Protein AF-A0A919BB07-F1 (afdb_monomer_lite)

Radius of gyration: 25.22 Å; chains: 1; bounding box: 50×34×73 Å

Foldseek 3Di:
DKDKPDPPDDDDPSVVQVVVVVVVVVVDDFPFKWFAADPVRHTQWMWGWDWDQRPPPGAIKIWIWTGHNVDIIIIIDNDPVVNVVVSLVVQVVVLVVFAAPPLRFTDAICDHDHPPRHYDQADADQDDPVQLLVQLLDDDWKFWFWDADPVRDIDIDIDHPVVDDPLGTLGINVRSCVLVVHDPVPNDPPVVVCVVCVVVCVVSRVVSRVSSVVSRSSSSVVVVD

pLDDT: mean 82.86, std 15.07, range [30.92, 98.25]

Structure (mmCIF, N/CA/C/O backbone):
data_AF-A0A919BB07-F1
#
_entry.id   AF-A0A919BB07-F1
#
loop_
_atom_site.group_PDB
_atom_site.id
_atom_site.type_symbol
_atom_site.label_atom_id
_atom_site.label_alt_id
_atom_site.label_comp_id
_atom_site.label_asym_id
_atom_site.label_entity_id
_atom_site.label_seq_id
_atom_site.pdbx_PDB_ins_code
_atom_site.Cartn_x
_atom_site.Cartn_y
_atom_site.Cartn_z
_atom_site.occupancy
_atom_site.B_iso_or_equiv
_atom_site.auth_seq_id
_atom_site.auth_comp_id
_atom_site.auth_asym_id
_atom_site.auth_atom_id
_atom_site.pdbx_PDB_model_num
ATOM 1 N N . MET A 1 1 ? -10.946 3.387 34.940 1.00 30.92 1 MET A N 1
ATOM 2 C CA . MET A 1 1 ? -10.783 1.918 35.010 1.00 30.92 1 MET A CA 1
ATOM 3 C C . MET A 1 1 ? -10.612 1.455 33.580 1.00 30.92 1 MET A C 1
ATOM 5 O O . MET A 1 1 ? -11.356 1.943 32.745 1.00 30.92 1 MET A O 1
ATOM 9 N N . ARG A 1 2 ? -9.596 0.637 33.304 1.00 35.50 2 ARG A N 1
ATOM 10 C CA . ARG A 1 2 ? -9.225 0.166 31.965 1.00 35.50 2 ARG A CA 1
ATOM 11 C C . ARG A 1 2 ? -9.663 -1.299 31.899 1.00 35.50 2 ARG A C 1
ATOM 13 O O . ARG A 1 2 ? -9.149 -2.086 32.691 1.00 35.50 2 ARG A O 1
ATOM 20 N N . ASN A 1 3 ? -10.657 -1.629 31.079 1.00 42.03 3 ASN A N 1
ATOM 21 C CA . ASN A 1 3 ? -11.086 -3.014 30.884 1.00 42.03 3 ASN A CA 1
ATOM 22 C C . ASN A 1 3 ? -10.356 -3.541 29.652 1.00 42.03 3 ASN A C 1
ATOM 24 O O . ASN A 1 3 ? -10.639 -3.117 28.539 1.00 42.03 3 ASN A O 1
ATOM 28 N N . VAL A 1 4 ? -9.377 -4.410 29.884 1.00 45.84 4 VAL A N 1
ATOM 29 C CA . VAL A 1 4 ? -8.714 -5.176 28.828 1.00 45.84 4 VAL A CA 1
ATOM 30 C C . VAL A 1 4 ? -9.446 -6.506 28.761 1.00 45.84 4 VAL A C 1
ATOM 32 O O . VAL A 1 4 ? -9.431 -7.258 29.740 1.00 45.84 4 VAL A O 1
ATOM 35 N N . ILE A 1 5 ? -10.125 -6.780 27.650 1.00 53.34 5 ILE A N 1
ATOM 36 C CA . ILE A 1 5 ? -10.695 -8.105 27.400 1.00 53.34 5 ILE A CA 1
ATOM 37 C C . ILE A 1 5 ? -9.567 -8.952 26.810 1.00 53.34 5 ILE A C 1
ATOM 39 O O . ILE A 1 5 ? -9.348 -8.956 25.605 1.00 53.34 5 ILE A O 1
ATOM 43 N N . SER A 1 6 ? -8.808 -9.620 27.680 1.00 43.84 6 SER A N 1
ATOM 44 C CA . SER A 1 6 ? -7.844 -10.652 27.295 1.00 43.84 6 SER A CA 1
ATOM 45 C C . SER A 1 6 ? -8.484 -12.032 27.450 1.00 43.84 6 SER A C 1
ATOM 47 O O . SER A 1 6 ? -9.161 -12.320 28.439 1.00 43.84 6 SER A O 1
ATOM 49 N N . THR A 1 7 ? -8.293 -12.898 26.459 1.00 47.66 7 THR A N 1
ATOM 50 C CA . THR A 1 7 ? -8.975 -14.193 26.266 1.00 47.66 7 THR A CA 1
ATOM 51 C C . THR A 1 7 ? -8.553 -15.300 27.252 1.00 47.66 7 THR A C 1
ATOM 53 O O . THR A 1 7 ? -8.502 -16.477 26.901 1.00 47.66 7 THR A O 1
ATOM 56 N N . ILE A 1 8 ? -8.259 -14.964 28.515 1.00 39.12 8 ILE A N 1
ATOM 57 C CA . ILE A 1 8 ? -7.977 -15.928 29.592 1.00 39.12 8 ILE A CA 1
ATOM 58 C C . ILE A 1 8 ? -8.856 -15.572 30.805 1.00 39.12 8 ILE A C 1
ATOM 60 O O . ILE A 1 8 ? -8.586 -14.632 31.550 1.00 39.12 8 ILE A O 1
ATOM 64 N N . SER A 1 9 ? -9.955 -16.315 30.949 1.00 48.16 9 SER A N 1
ATOM 65 C CA . SER A 1 9 ? -11.210 -15.909 31.593 1.00 48.16 9 SER A CA 1
ATOM 66 C C . SER A 1 9 ? -11.450 -16.382 33.041 1.00 48.16 9 SER A C 1
ATOM 68 O O . SER A 1 9 ? -10.878 -17.358 33.525 1.00 48.16 9 SER A O 1
ATOM 70 N N . SER A 1 10 ? -12.395 -15.687 33.701 1.00 38.94 10 SER A N 1
ATOM 71 C CA . SER A 1 10 ? -13.442 -16.246 34.586 1.00 38.94 10 SER A CA 1
ATOM 72 C C . SER A 1 10 ? -14.645 -15.270 34.648 1.00 38.94 10 SER A C 1
ATOM 74 O O . SER A 1 10 ? -14.396 -14.065 34.665 1.00 38.94 10 SER A O 1
ATOM 76 N N . THR A 1 11 ? -15.931 -15.632 34.812 1.00 50.31 11 THR A N 1
ATOM 77 C CA . THR A 1 11 ? -16.825 -16.535 34.032 1.00 50.31 11 THR A CA 1
ATOM 78 C C . THR A 1 11 ? -18.267 -15.976 34.194 1.00 50.31 11 THR A C 1
ATOM 80 O O . THR A 1 11 ? -18.600 -15.501 35.282 1.00 50.31 11 THR A O 1
ATOM 83 N N . ASP A 1 12 ? -19.094 -16.011 33.146 1.00 54.06 12 ASP A N 1
ATOM 84 C CA . ASP A 1 12 ? -20.521 -15.613 33.014 1.00 54.06 12 ASP A CA 1
ATOM 85 C C . ASP A 1 12 ? -20.862 -14.176 32.551 1.00 54.06 12 ASP A C 1
ATOM 87 O O . ASP A 1 12 ? -21.330 -14.009 31.427 1.00 54.06 12 ASP A O 1
ATOM 91 N N . VAL A 1 13 ? -20.702 -13.117 33.358 1.00 56.75 13 VAL A N 1
ATOM 92 C CA . VAL A 1 13 ? -21.196 -11.770 32.948 1.00 56.75 13 VAL A CA 1
ATOM 93 C C . VAL A 1 13 ? -20.254 -11.077 31.957 1.00 56.75 13 VAL A C 1
ATOM 95 O O . VAL A 1 13 ? -20.713 -10.397 31.041 1.00 56.75 13 VAL A O 1
ATOM 98 N N . SER A 1 14 ? -18.942 -11.261 32.123 1.00 65.81 14 SER A N 1
ATOM 99 C CA . SER A 1 14 ? -17.924 -10.702 31.227 1.00 65.81 14 SER A CA 1
ATOM 100 C C . SER A 1 14 ? -17.926 -11.376 29.855 1.00 65.81 14 SER A C 1
ATOM 102 O O . SER A 1 14 ? -17.799 -10.678 28.857 1.00 65.81 14 SER A O 1
ATOM 104 N N . GLU A 1 15 ? -18.140 -12.693 29.791 1.00 75.31 15 GLU A N 1
ATOM 105 C CA . GLU A 1 15 ? -18.287 -13.426 28.524 1.00 75.31 15 GLU A CA 1
ATOM 106 C C . GLU A 1 15 ? -19.562 -13.015 27.786 1.00 75.31 15 GLU A C 1
ATOM 108 O O . GLU A 1 15 ? -19.495 -12.656 26.617 1.00 75.31 15 GLU A O 1
ATOM 113 N N . ALA A 1 16 ? -20.709 -12.950 28.471 1.00 78.31 16 ALA A N 1
ATOM 114 C CA . ALA A 1 16 ? -21.955 -12.521 27.837 1.00 78.31 16 ALA A CA 1
ATOM 115 C C . ALA A 1 16 ? -21.897 -11.069 27.331 1.00 78.31 16 ALA A C 1
ATOM 117 O O . ALA A 1 16 ? -22.548 -10.736 26.340 1.00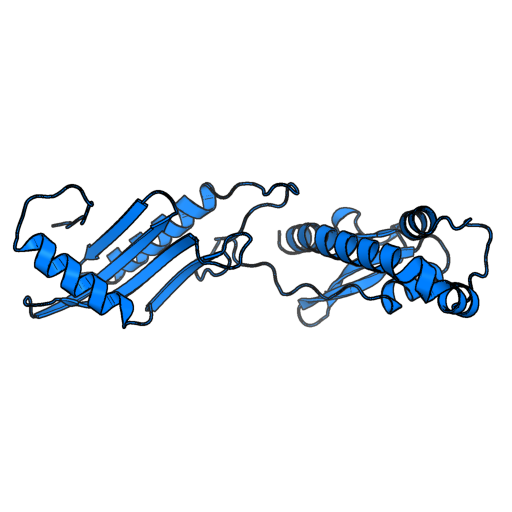 78.31 16 ALA A O 1
ATOM 118 N N . TYR A 1 17 ? -21.155 -10.191 28.016 1.00 83.12 17 TYR A N 1
ATOM 119 C CA . TYR A 1 17 ? -20.894 -8.832 27.540 1.00 83.12 17 TYR A CA 1
ATOM 120 C C . TYR A 1 17 ? -19.955 -8.838 26.329 1.00 83.12 17 TYR A C 1
ATOM 122 O O . TYR A 1 17 ? -20.285 -8.228 25.315 1.00 83.12 17 TYR A O 1
ATOM 130 N N . ALA A 1 18 ? -18.838 -9.568 26.399 1.00 82.69 18 ALA A N 1
ATOM 131 C CA . ALA A 1 18 ? -17.883 -9.683 25.300 1.00 82.69 18 ALA A CA 1
ATOM 132 C C . ALA A 1 18 ? -18.546 -10.226 24.025 1.00 82.69 18 ALA A C 1
ATOM 134 O O . ALA A 1 18 ? -18.425 -9.604 22.978 1.00 82.69 18 ALA A O 1
ATOM 135 N N . GLU A 1 19 ? -19.347 -11.292 24.114 1.00 86.56 19 GLU A N 1
ATOM 136 C CA . GLU A 1 19 ? -20.100 -11.839 22.974 1.00 86.56 19 GLU A CA 1
ATOM 137 C C . GLU A 1 19 ? -21.078 -10.818 22.364 1.00 86.56 19 GLU A C 1
ATOM 139 O O . GLU A 1 19 ? -21.250 -10.748 21.144 1.00 86.56 19 GLU A O 1
ATOM 144 N N . GLN A 1 20 ? -21.740 -10.009 23.201 1.00 88.44 20 GLN A N 1
ATOM 145 C CA . GLN A 1 20 ? -22.635 -8.949 22.727 1.00 88.44 20 GLN A CA 1
ATOM 146 C C . GLN A 1 20 ? -21.869 -7.850 21.998 1.00 88.44 20 GLN A C 1
ATOM 148 O O . GLN A 1 20 ? -22.325 -7.394 20.949 1.00 88.44 20 GLN A O 1
ATOM 153 N N . VAL A 1 21 ? -20.720 -7.445 22.539 1.00 89.50 21 VAL A N 1
ATOM 154 C CA . VAL A 1 21 ? -19.849 -6.445 21.922 1.00 89.50 21 VAL A CA 1
ATOM 155 C C . VAL A 1 21 ? -19.266 -6.973 20.616 1.00 89.50 21 VAL A C 1
ATOM 157 O O . VAL A 1 21 ? -19.362 -6.287 19.607 1.00 89.50 21 VAL A O 1
ATOM 160 N N . GLU A 1 22 ? -18.759 -8.203 20.567 1.00 88.38 22 GLU A N 1
ATOM 161 C CA . GLU A 1 22 ? -18.244 -8.806 19.331 1.00 88.38 22 GLU A CA 1
ATOM 162 C C . GLU A 1 22 ? -19.302 -8.850 18.230 1.00 88.38 22 GLU A C 1
ATOM 164 O O . GLU A 1 22 ? -19.053 -8.448 17.091 1.00 88.38 22 GLU A O 1
ATOM 169 N N . LYS A 1 23 ? -20.517 -9.285 18.576 1.00 90.25 23 LYS A N 1
ATOM 170 C CA . LYS A 1 23 ? -21.639 -9.302 17.637 1.00 90.25 23 LYS A CA 1
ATOM 171 C C . LYS A 1 23 ? -22.019 -7.897 17.170 1.00 90.25 23 LYS A C 1
ATOM 173 O O . LYS A 1 23 ? -22.391 -7.725 16.010 1.00 90.25 23 LYS A O 1
ATOM 178 N N . LEU A 1 24 ? -21.962 -6.915 18.067 1.00 92.31 24 LEU A N 1
ATOM 179 C CA . LEU A 1 24 ? -22.239 -5.519 17.752 1.00 92.31 24 LEU A CA 1
ATOM 180 C C . LEU A 1 24 ? -21.186 -4.965 16.790 1.00 92.31 24 LEU A C 1
ATOM 182 O O . LEU A 1 24 ? -21.556 -4.472 15.726 1.00 92.31 24 LEU A O 1
ATOM 186 N N . LEU A 1 25 ? -19.901 -5.117 17.112 1.00 91.94 25 LEU A N 1
ATOM 187 C CA . LEU A 1 25 ? -18.783 -4.679 16.277 1.00 91.94 25 LEU A CA 1
ATOM 188 C C . LEU A 1 25 ? -18.842 -5.291 14.875 1.00 91.94 25 LEU A C 1
ATOM 190 O O . LEU A 1 25 ? -18.666 -4.574 13.896 1.00 91.94 25 LEU A O 1
ATOM 194 N N . GLY A 1 26 ? -19.213 -6.571 14.755 1.00 89.94 26 GLY A N 1
ATOM 195 C CA . GLY A 1 26 ? -19.409 -7.231 13.457 1.00 89.94 26 GLY A CA 1
ATOM 196 C C . GLY A 1 26 ? -20.530 -6.642 12.585 1.00 89.94 26 GLY A C 1
ATOM 197 O O . GLY A 1 26 ? -20.643 -6.998 11.415 1.00 89.94 26 GLY A O 1
ATOM 198 N N . SER A 1 27 ? -21.368 -5.756 13.132 1.00 91.44 27 SER A N 1
ATOM 199 C CA . SER A 1 27 ? -22.420 -5.038 12.398 1.00 91.44 27 SER A CA 1
ATOM 200 C C . SER A 1 27 ? -22.125 -3.552 12.174 1.00 91.44 27 SER A C 1
ATOM 202 O O . SER A 1 27 ? -22.876 -2.889 11.455 1.00 91.44 27 SER A O 1
ATOM 204 N N . LEU A 1 28 ? -21.062 -3.027 12.786 1.00 94.31 28 LEU A N 1
ATOM 205 C CA . LEU A 1 28 ? -20.684 -1.622 12.709 1.00 94.31 28 LEU A CA 1
ATOM 206 C C . LEU A 1 28 ? -19.612 -1.400 11.644 1.00 94.31 28 LEU A C 1
ATOM 208 O O . LEU A 1 28 ? -18.758 -2.250 11.401 1.00 94.31 28 LEU A O 1
ATOM 212 N N . LEU A 1 29 ? -19.641 -0.213 11.043 1.00 95.44 29 LEU A N 1
ATOM 213 C CA . LEU A 1 29 ? -18.502 0.300 10.295 1.00 95.44 29 LEU A CA 1
ATOM 214 C C . LEU A 1 29 ? -17.569 1.023 11.274 1.00 95.44 29 LEU A C 1
ATOM 216 O O . LEU A 1 29 ? -18.068 1.758 12.130 1.00 95.44 29 LEU A O 1
ATOM 220 N N . PRO A 1 30 ? -16.248 0.812 11.182 1.00 96.88 30 PRO A N 1
ATOM 221 C CA . PRO A 1 30 ? -15.300 1.543 12.004 1.00 96.88 30 PRO A CA 1
ATOM 222 C C . PRO A 1 30 ? -15.289 3.030 11.632 1.00 96.88 30 PRO A C 1
ATOM 224 O O . PRO A 1 30 ? -15.453 3.401 10.471 1.00 96.88 30 PRO A O 1
ATOM 227 N N . GLU A 1 31 ? -15.066 3.880 12.631 1.00 96.81 31 GLU A N 1
ATOM 228 C CA . GLU A 1 31 ? -14.860 5.324 12.462 1.00 96.81 31 GLU A CA 1
ATOM 229 C C . GLU A 1 31 ? -13.492 5.608 11.830 1.00 96.81 31 GLU A C 1
ATOM 231 O O . GLU A 1 31 ? -13.333 6.533 11.035 1.00 96.81 31 GLU A O 1
ATOM 236 N N . ARG A 1 32 ? -12.493 4.800 12.203 1.00 97.81 32 ARG A N 1
ATOM 237 C CA . ARG A 1 32 ? -11.132 4.812 11.657 1.00 97.81 32 ARG A CA 1
ATOM 238 C C . ARG A 1 32 ? -10.626 3.388 11.532 1.00 97.81 32 ARG A C 1
ATOM 240 O O . ARG A 1 32 ? -10.931 2.545 12.377 1.00 97.81 32 ARG A O 1
ATOM 247 N N . GLU A 1 33 ? -9.832 3.137 10.506 1.00 97.06 33 GLU A N 1
ATOM 248 C CA . GLU A 1 33 ? -9.330 1.806 10.203 1.00 97.06 33 GLU A CA 1
ATOM 249 C C . GLU A 1 33 ? -7.929 1.880 9.592 1.00 97.06 33 GLU A C 1
ATOM 251 O O . GLU A 1 33 ? -7.644 2.699 8.715 1.00 97.06 33 GLU A O 1
ATOM 256 N N . THR A 1 34 ? -7.063 0.996 10.077 1.00 97.25 34 THR A N 1
ATOM 257 C CA . THR A 1 34 ? -5.792 0.637 9.457 1.00 97.25 34 THR A CA 1
ATOM 258 C C . THR A 1 34 ? -5.792 -0.873 9.273 1.00 97.25 34 THR A C 1
ATOM 260 O O . THR A 1 34 ? -6.057 -1.597 10.233 1.00 97.25 34 THR A O 1
ATOM 263 N N . THR A 1 35 ? -5.502 -1.348 8.064 1.00 95.88 35 THR A N 1
ATOM 264 C CA . THR A 1 35 ? -5.464 -2.780 7.731 1.00 95.88 35 THR A CA 1
ATOM 265 C C . THR A 1 35 ? -4.179 -3.162 7.022 1.00 95.88 35 THR A C 1
ATOM 267 O O . THR A 1 35 ? -3.574 -2.351 6.316 1.00 95.88 35 THR A O 1
ATOM 270 N N . GLN A 1 36 ? -3.808 -4.428 7.156 1.00 92.56 36 GLN A N 1
ATOM 271 C CA . GLN A 1 36 ? -2.868 -5.113 6.281 1.00 92.56 36 GLN A CA 1
ATOM 272 C C . GLN A 1 36 ? -3.562 -6.362 5.743 1.00 92.56 36 GLN A C 1
ATOM 274 O O . GLN A 1 36 ? -4.285 -7.034 6.480 1.00 92.56 36 GLN A O 1
ATOM 279 N N . ASP A 1 37 ? -3.375 -6.624 4.454 1.00 90.88 37 ASP A N 1
ATOM 280 C CA . ASP A 1 37 ? -3.834 -7.854 3.824 1.00 90.88 37 ASP A CA 1
ATOM 281 C C . ASP A 1 37 ? -2.627 -8.751 3.551 1.00 90.88 37 ASP A C 1
ATOM 283 O O . ASP A 1 37 ? -1.566 -8.276 3.135 1.00 90.88 37 ASP A O 1
ATOM 287 N N . ASN A 1 38 ? -2.814 -10.053 3.732 1.00 86.94 38 ASN A N 1
ATOM 288 C CA . ASN A 1 38 ? -1.817 -11.061 3.401 1.00 86.94 38 ASN A CA 1
ATOM 289 C C . ASN A 1 38 ? -1.717 -11.320 1.887 1.00 86.94 38 ASN A C 1
ATOM 291 O O . ASN A 1 38 ? -2.458 -10.766 1.071 1.00 86.94 38 ASN A O 1
ATOM 295 N N . GLU A 1 39 ? -0.832 -12.243 1.502 1.00 81.06 39 GLU A N 1
ATOM 296 C CA . GLU A 1 39 ? -0.610 -12.644 0.105 1.00 81.06 39 GLU A CA 1
ATOM 297 C C . GLU A 1 39 ? -1.861 -13.185 -0.617 1.00 81.06 39 GLU A C 1
ATOM 299 O O . GLU A 1 39 ? -1.925 -13.173 -1.848 1.00 81.06 39 GLU A O 1
ATOM 304 N N . TRP A 1 40 ? -2.882 -13.628 0.125 1.00 86.12 40 TRP A N 1
ATOM 305 C CA . TRP A 1 40 ? -4.157 -14.099 -0.425 1.00 86.12 40 TRP A CA 1
ATOM 306 C C . TRP A 1 40 ? -5.229 -13.004 -0.495 1.00 86.12 40 TRP A C 1
ATOM 308 O O . TRP A 1 40 ? -6.371 -13.296 -0.864 1.00 86.12 40 TRP A O 1
ATOM 318 N N . GLY A 1 41 ? -4.889 -11.760 -0.148 1.00 84.81 41 GLY A N 1
ATOM 319 C CA . GLY A 1 41 ? -5.818 -10.630 -0.119 1.00 84.81 41 GLY A CA 1
ATOM 320 C C . GLY A 1 41 ? -6.827 -10.704 1.027 1.00 84.81 41 GLY A C 1
ATOM 321 O O . GLY A 1 41 ? -7.934 -10.182 0.901 1.00 84.81 41 GLY A O 1
ATOM 322 N N . GLN A 1 42 ? -6.495 -11.408 2.112 1.00 90.38 42 GLN A N 1
ATOM 323 C CA . GLN A 1 42 ? -7.306 -11.442 3.327 1.00 90.38 42 GLN A CA 1
ATOM 324 C C . GLN A 1 42 ? -6.686 -10.535 4.380 1.00 90.38 42 GLN A C 1
ATOM 326 O O . GLN A 1 42 ? -5.484 -10.616 4.616 1.00 90.38 42 GLN A O 1
ATOM 331 N N . THR A 1 43 ? -7.515 -9.740 5.052 1.00 91.50 43 THR A N 1
ATOM 332 C CA . THR A 1 43 ? -7.070 -8.916 6.177 1.00 91.50 43 THR A CA 1
ATOM 333 C C . THR A 1 43 ? -6.632 -9.806 7.335 1.00 91.50 43 THR A C 1
ATOM 335 O O . THR A 1 43 ? -7.462 -10.485 7.945 1.00 91.50 43 THR A O 1
ATOM 338 N N . ASP A 1 44 ? -5.333 -9.818 7.612 1.00 91.75 44 ASP A N 1
ATOM 339 C CA . ASP A 1 44 ? -4.692 -10.593 8.680 1.00 91.75 44 ASP A CA 1
ATOM 340 C C . ASP A 1 44 ? -4.266 -9.718 9.864 1.00 91.75 44 ASP A C 1
ATOM 342 O O . ASP A 1 44 ? -4.117 -10.221 10.978 1.00 91.75 44 ASP A O 1
ATOM 346 N N . PHE A 1 45 ? -4.162 -8.409 9.638 1.00 94.12 45 PHE A N 1
ATOM 347 C CA . PHE A 1 45 ? -3.945 -7.401 10.662 1.00 94.12 45 PHE A CA 1
ATOM 348 C C . PHE A 1 45 ? -4.933 -6.242 10.516 1.00 94.12 45 PHE A C 1
ATOM 350 O O . PHE A 1 45 ? -5.167 -5.727 9.416 1.00 94.12 45 PHE A O 1
ATOM 357 N N . TYR A 1 46 ? -5.473 -5.772 11.640 1.00 96.62 46 TYR A N 1
ATOM 358 C CA . TYR A 1 46 ? -6.202 -4.513 11.683 1.00 96.62 46 TYR A CA 1
ATOM 359 C C . TYR A 1 46 ? -6.098 -3.805 13.034 1.00 96.62 46 TYR A C 1
ATOM 361 O O . TYR A 1 46 ? -6.042 -4.420 14.097 1.00 96.62 46 TYR A O 1
ATOM 369 N N . VAL A 1 47 ? -6.193 -2.478 12.980 1.00 97.81 47 VAL A N 1
ATOM 370 C CA . VAL A 1 47 ? -6.554 -1.634 14.121 1.00 97.81 47 VAL A CA 1
ATOM 371 C C . VAL A 1 47 ? -7.784 -0.843 13.712 1.00 97.81 47 VAL A C 1
ATOM 373 O O . VAL A 1 47 ? -7.780 -0.166 12.681 1.00 97.81 47 VAL A O 1
ATOM 376 N N . ARG A 1 48 ? -8.858 -0.936 14.491 1.00 98.19 48 ARG A N 1
ATOM 377 C CA . ARG A 1 48 ? -10.135 -0.282 14.196 1.00 98.19 48 ARG A CA 1
ATOM 378 C C . ARG A 1 48 ? -10.632 0.498 15.393 1.00 98.19 48 ARG A C 1
ATOM 380 O O . ARG A 1 48 ? -10.597 0.011 16.518 1.00 98.19 48 ARG A O 1
ATOM 387 N N . LEU A 1 49 ? -11.126 1.700 15.137 1.00 98.25 49 LEU A N 1
ATOM 388 C CA . LEU A 1 49 ? -11.774 2.537 16.136 1.00 98.25 49 LEU A CA 1
ATOM 389 C C . LEU A 1 49 ? -13.285 2.496 15.928 1.00 98.25 49 LEU A C 1
ATOM 391 O O . LEU A 1 49 ? -13.773 2.775 14.835 1.00 98.25 49 LEU A O 1
ATOM 395 N N . TYR A 1 50 ? -14.023 2.212 16.991 1.00 97.62 50 TYR A N 1
ATOM 396 C CA . TYR A 1 50 ? -15.480 2.199 17.000 1.00 97.62 50 TYR A CA 1
ATOM 397 C C . TYR A 1 50 ? -16.027 3.123 18.077 1.00 97.62 50 TYR A C 1
ATOM 399 O O . TYR A 1 50 ? -15.400 3.331 19.118 1.00 97.62 50 TYR A O 1
ATOM 407 N N . SER A 1 51 ? -17.247 3.603 17.854 1.00 96.31 51 SER A N 1
ATOM 408 C CA . SER A 1 51 ? -18.085 4.192 18.890 1.00 96.31 51 SER A CA 1
ATOM 409 C C . SER A 1 51 ? -19.427 3.456 18.932 1.00 96.31 51 SER A C 1
ATOM 411 O O . SER A 1 51 ? -19.989 3.111 17.891 1.00 96.31 51 SER A O 1
ATOM 413 N N . TYR A 1 52 ? -19.932 3.140 20.125 1.00 94.31 52 TYR A N 1
ATOM 414 C CA . TYR A 1 52 ? -21.234 2.484 20.280 1.00 94.31 52 TYR A CA 1
ATOM 415 C C . TYR A 1 52 ? -21.842 2.695 21.664 1.00 94.31 52 TYR A C 1
ATOM 417 O O . TYR A 1 52 ? -21.167 3.071 22.617 1.00 94.31 52 TYR A O 1
ATOM 425 N N . GLU A 1 53 ? -23.143 2.435 21.791 1.00 93.00 53 GLU A N 1
ATOM 426 C CA . GLU A 1 53 ? -23.806 2.397 23.094 1.00 93.00 53 GLU A CA 1
ATOM 427 C C . GLU A 1 53 ? -23.486 1.084 23.820 1.00 93.00 53 GLU A C 1
ATOM 429 O O . GLU A 1 53 ? -23.820 0.001 23.336 1.00 93.00 53 GLU A O 1
ATOM 434 N N . ALA A 1 54 ? -22.857 1.175 24.995 1.00 87.81 54 ALA A N 1
ATOM 435 C CA . ALA A 1 54 ? -22.447 0.014 25.779 1.00 87.81 54 ALA A CA 1
ATOM 436 C C . ALA A 1 54 ? -23.647 -0.876 26.162 1.00 87.81 54 ALA A C 1
ATOM 438 O O . ALA A 1 54 ? -24.579 -0.392 26.832 1.00 87.81 54 ALA A O 1
ATOM 439 N N . PRO A 1 55 ? -23.625 -2.178 25.812 1.00 85.06 55 PRO A N 1
ATOM 440 C CA . PRO A 1 55 ? -24.699 -3.106 26.142 1.00 85.06 55 PRO A CA 1
ATOM 441 C C . PRO A 1 55 ? -25.018 -3.119 27.643 1.00 85.06 55 PRO A C 1
ATOM 443 O O . PRO A 1 55 ? -24.175 -3.417 28.484 1.00 85.06 55 PRO A O 1
ATOM 446 N N . GLY A 1 56 ? -26.257 -2.775 27.998 1.00 79.25 56 GLY A N 1
ATOM 447 C CA . GLY A 1 56 ? -26.756 -2.830 29.378 1.00 79.25 56 GLY A CA 1
ATOM 448 C C . GLY A 1 56 ? -26.287 -1.713 30.323 1.00 79.25 56 GLY A C 1
ATOM 449 O O . GLY A 1 56 ? -26.859 -1.591 31.406 1.00 79.25 56 GLY A O 1
ATOM 450 N N . ALA A 1 57 ? -25.313 -0.881 29.938 1.00 72.94 57 ALA A N 1
ATOM 451 C CA . ALA A 1 57 ? -24.787 0.195 30.787 1.00 72.94 57 ALA A CA 1
ATOM 452 C C . ALA A 1 57 ? -25.356 1.584 30.444 1.00 72.94 57 ALA A C 1
ATOM 454 O O . ALA A 1 57 ? -25.433 2.436 31.327 1.00 72.94 57 ALA A O 1
ATOM 455 N N . GLY A 1 58 ? -25.801 1.796 29.199 1.00 68.00 58 GLY A N 1
ATOM 456 C CA . GLY A 1 58 ? -26.399 3.058 28.756 1.00 68.00 58 GLY A CA 1
ATOM 457 C C . GLY A 1 58 ? -25.380 4.199 28.741 1.00 68.00 58 GLY A C 1
ATOM 458 O O . GLY A 1 58 ? -25.290 4.987 29.677 1.00 68.00 58 GLY A O 1
ATOM 459 N N . GLY A 1 59 ? -24.602 4.290 27.668 1.00 83.44 59 GLY A N 1
ATOM 460 C CA . GLY A 1 59 ? -23.615 5.347 27.463 1.00 83.44 59 GLY A CA 1
ATOM 461 C C . GLY A 1 59 ? -22.763 5.055 26.236 1.00 83.44 59 GLY A C 1
ATOM 462 O O . GLY A 1 59 ? -22.565 3.890 25.900 1.00 83.44 59 GLY A O 1
ATOM 463 N N . VAL A 1 60 ? -22.286 6.104 25.564 1.00 91.12 60 VAL A N 1
ATOM 464 C CA . VAL A 1 60 ? -21.369 5.946 24.430 1.00 91.12 60 VAL A CA 1
ATOM 465 C C . VAL A 1 60 ? -20.005 5.518 24.957 1.00 91.12 60 VAL A C 1
ATOM 467 O O . VAL A 1 60 ? -19.445 6.159 25.848 1.00 91.12 60 VAL A O 1
ATOM 470 N N . VAL A 1 61 ? -19.491 4.435 24.395 1.00 94.00 61 VAL A N 1
ATOM 471 C CA . VAL A 1 61 ? -18.154 3.900 24.613 1.00 94.00 61 VAL A CA 1
ATOM 472 C C . VAL A 1 61 ? -17.398 3.967 23.299 1.00 94.00 61 VAL A C 1
ATOM 474 O O . VAL A 1 61 ? -17.964 3.766 22.224 1.00 94.00 61 VAL A O 1
ATOM 477 N N . TRP A 1 62 ? -16.114 4.269 23.412 1.00 96.56 62 TRP A N 1
ATOM 478 C CA . TRP A 1 62 ? -15.155 4.187 22.328 1.00 96.56 62 TRP A CA 1
ATOM 479 C C . TRP A 1 62 ? -14.317 2.935 22.514 1.00 96.56 62 TRP A C 1
ATOM 481 O O . TRP A 1 62 ? -13.848 2.674 23.622 1.00 96.56 62 TRP A O 1
ATOM 491 N N . ALA A 1 63 ? -14.129 2.172 21.446 1.00 95.75 63 ALA A N 1
ATOM 492 C CA . ALA A 1 63 ? -13.380 0.929 21.493 1.00 95.75 63 ALA A CA 1
ATOM 493 C C . ALA A 1 63 ? -12.325 0.879 20.394 1.00 95.75 63 ALA A C 1
ATOM 495 O O . ALA A 1 63 ? -12.610 1.223 19.246 1.00 95.75 63 ALA A O 1
ATOM 496 N N . VAL A 1 64 ? -11.128 0.424 20.751 1.00 97.50 64 VAL A N 1
ATOM 497 C CA . VAL A 1 64 ? -10.056 0.109 19.806 1.00 97.50 64 VAL A CA 1
ATOM 498 C C . VAL A 1 64 ? -9.954 -1.411 19.710 1.00 97.50 64 VAL A C 1
ATOM 500 O O . VAL A 1 64 ? -9.615 -2.057 20.699 1.00 97.50 64 VAL A O 1
ATOM 503 N N . ASP A 1 65 ? -10.312 -1.968 18.552 1.00 97.00 65 ASP A N 1
ATOM 504 C CA . ASP A 1 65 ? -10.204 -3.398 18.224 1.00 97.00 65 ASP A CA 1
ATOM 505 C C . ASP A 1 65 ? -8.906 -3.606 17.441 1.00 97.00 65 ASP A C 1
ATOM 507 O O . ASP A 1 65 ? -8.758 -3.110 16.321 1.00 97.00 65 ASP A O 1
ATOM 511 N N . TYR A 1 66 ? -7.959 -4.288 18.068 1.00 95.56 66 TYR A N 1
ATOM 512 C CA . TYR A 1 66 ? -6.678 -4.681 17.505 1.00 95.56 66 TYR A CA 1
ATOM 513 C C . TYR A 1 66 ? -6.715 -6.175 17.206 1.00 95.56 66 TYR A C 1
ATOM 515 O O . TYR A 1 66 ? -7.093 -6.971 18.066 1.00 95.56 66 TYR A O 1
ATOM 523 N N . CYS A 1 67 ? -6.282 -6.569 16.016 1.00 93.69 67 CYS A N 1
ATOM 524 C CA . CYS A 1 67 ? -6.109 -7.968 15.661 1.00 93.69 67 CYS A CA 1
ATOM 525 C C . CYS A 1 67 ? -4.854 -8.140 14.820 1.00 93.69 67 CYS A C 1
ATOM 527 O O . CYS A 1 67 ? -4.629 -7.388 13.873 1.00 93.69 67 CYS A O 1
ATOM 529 N N . ASP A 1 68 ? -4.092 -9.172 15.145 1.00 91.69 68 ASP A N 1
ATOM 530 C CA . ASP A 1 68 ? -2.999 -9.710 14.350 1.00 91.69 68 ASP A CA 1
ATOM 531 C C . ASP A 1 68 ? -3.169 -11.244 14.237 1.00 91.69 68 ASP A C 1
ATOM 533 O O . ASP A 1 68 ? -4.144 -11.799 14.765 1.00 91.69 68 ASP A O 1
ATOM 537 N N . PRO A 1 69 ? -2.272 -11.965 13.541 1.00 87.94 69 PRO A N 1
ATOM 538 C CA . PRO A 1 69 ? -2.390 -13.417 13.396 1.00 87.94 69 PRO A CA 1
ATOM 539 C C . PRO A 1 69 ? -2.321 -14.214 14.709 1.00 87.94 69 PRO A C 1
ATOM 541 O O . PRO A 1 69 ? -2.810 -15.346 14.762 1.00 87.94 69 PRO A O 1
ATOM 544 N N . ASP A 1 70 ? -1.712 -13.655 15.754 1.00 87.81 70 ASP A N 1
ATOM 545 C CA . ASP A 1 70 ? -1.423 -14.346 17.012 1.00 87.81 70 ASP A CA 1
ATOM 546 C C . ASP A 1 70 ? -2.402 -13.967 18.135 1.00 87.81 70 ASP A C 1
ATOM 548 O O . ASP A 1 70 ? -2.545 -14.697 19.124 1.00 87.81 70 ASP A O 1
ATOM 552 N N . SER A 1 71 ? -3.075 -12.826 18.013 1.00 89.25 71 SER A N 1
ATOM 553 C CA . SER A 1 71 ? -3.836 -12.212 19.089 1.00 89.25 71 SER A CA 1
ATOM 554 C C . SER A 1 71 ? -4.916 -11.251 18.593 1.00 89.25 71 SER A C 1
ATOM 556 O O . SER A 1 71 ? -4.850 -10.657 17.520 1.00 89.25 71 SER A O 1
ATOM 558 N N . ARG A 1 72 ? -5.934 -11.074 19.435 1.00 91.06 72 ARG A N 1
ATOM 559 C CA . ARG A 1 72 ? -6.940 -10.026 19.287 1.00 91.06 72 ARG A CA 1
ATOM 560 C C . ARG A 1 72 ? -7.176 -9.383 20.641 1.00 91.06 72 ARG A C 1
ATOM 562 O O . ARG A 1 72 ? -7.395 -10.087 21.627 1.00 91.06 72 ARG A O 1
ATOM 569 N N . GLU A 1 73 ? -7.161 -8.060 20.675 1.00 91.88 73 GLU A N 1
ATOM 570 C CA . GLU A 1 73 ? -7.361 -7.258 21.875 1.00 91.88 73 GLU A CA 1
ATOM 571 C C . GLU A 1 73 ? -8.420 -6.186 21.617 1.00 91.88 73 GLU A C 1
ATOM 573 O O . GLU A 1 73 ? -8.410 -5.512 20.590 1.00 91.88 73 GLU A O 1
ATOM 578 N N . LEU A 1 74 ? -9.331 -6.008 22.574 1.00 93.69 74 LEU A N 1
ATOM 579 C CA . LEU A 1 74 ? -10.333 -4.948 22.538 1.00 93.69 74 LEU A CA 1
ATOM 580 C C . LEU A 1 74 ? -10.182 -4.065 23.779 1.00 93.69 74 LEU A C 1
ATOM 582 O O . LEU A 1 74 ? -10.341 -4.536 24.911 1.00 93.69 74 LEU A O 1
ATOM 586 N N . GLU A 1 75 ? -9.889 -2.782 23.566 1.00 93.56 75 GLU A N 1
ATOM 587 C CA . GLU A 1 75 ? -9.771 -1.775 24.627 1.00 93.56 75 GLU A CA 1
ATOM 588 C C . GLU A 1 75 ? -10.937 -0.779 24.565 1.00 93.56 75 GLU A C 1
ATOM 590 O O . GLU A 1 75 ? -11.061 -0.020 23.606 1.00 93.56 75 GLU A O 1
ATOM 595 N N . GLU A 1 76 ? -11.767 -0.737 25.611 1.00 93.31 76 GLU A N 1
ATOM 596 C CA . GLU A 1 76 ? -12.876 0.219 25.751 1.00 93.31 76 GLU A CA 1
ATOM 597 C C . GLU A 1 76 ? -12.508 1.403 26.668 1.00 93.31 76 GLU A C 1
ATOM 599 O O . GLU A 1 76 ? -11.949 1.233 27.758 1.00 93.31 76 GLU A O 1
ATOM 604 N N . THR A 1 77 ? -12.898 2.619 26.277 1.00 93.06 77 THR A N 1
ATOM 605 C CA . THR A 1 77 ? -12.827 3.835 27.101 1.00 93.06 77 THR A CA 1
ATOM 606 C C . THR A 1 77 ? -14.068 4.714 26.919 1.00 93.06 77 THR A C 1
ATOM 608 O O . THR A 1 77 ? -14.774 4.658 25.916 1.00 93.06 77 THR A O 1
ATOM 611 N N . GLY A 1 78 ? -14.348 5.562 27.909 1.00 92.75 78 GLY A N 1
ATOM 612 C CA . GLY A 1 78 ? -15.402 6.577 27.828 1.00 92.75 78 GLY A CA 1
ATOM 613 C C . GLY A 1 78 ? -14.966 7.878 27.140 1.00 92.75 78 GLY A C 1
ATOM 614 O O . GLY A 1 78 ? -15.753 8.819 27.092 1.00 92.75 78 GLY A O 1
ATOM 615 N N . SER A 1 79 ? -13.718 7.972 26.667 1.00 94.56 79 SER A N 1
ATOM 616 C CA . SER A 1 79 ? -13.136 9.194 26.101 1.00 94.56 79 SER A CA 1
ATOM 617 C C . SER A 1 79 ? -12.672 8.983 24.662 1.00 94.56 79 SER A C 1
ATOM 619 O O . SER A 1 79 ? -11.737 8.226 24.415 1.00 94.56 79 SER A O 1
ATOM 621 N N . GLU A 1 80 ? -13.273 9.722 23.727 1.00 96.31 80 GLU A N 1
ATOM 622 C CA . GLU A 1 80 ? -12.865 9.752 22.314 1.00 96.31 80 GLU A CA 1
ATOM 623 C C . GLU A 1 80 ? -11.375 10.070 22.162 1.00 96.31 80 GLU A C 1
ATOM 625 O O . GLU A 1 80 ? -10.654 9.383 21.449 1.00 96.31 80 GLU A O 1
ATOM 630 N N . VAL A 1 81 ? -10.890 11.083 22.886 1.00 97.38 81 VAL A N 1
ATOM 631 C CA . VAL A 1 81 ? -9.498 11.543 22.789 1.00 97.38 81 VAL A CA 1
ATOM 632 C C . VAL A 1 81 ? -8.519 10.447 23.211 1.00 97.38 81 VAL A C 1
ATOM 634 O O . VAL A 1 81 ? -7.478 10.281 22.580 1.00 97.38 81 VAL A O 1
ATOM 637 N N . GLU A 1 82 ? -8.846 9.690 24.262 1.00 96.88 82 GLU A N 1
ATOM 638 C CA . GLU A 1 82 ? -8.008 8.572 24.709 1.00 96.88 82 GLU A CA 1
ATOM 639 C C . GLU A 1 82 ? -8.039 7.418 23.703 1.00 96.88 82 GLU A C 1
ATOM 641 O O . GLU A 1 82 ? -6.992 6.849 23.408 1.00 96.88 82 GLU A O 1
ATOM 646 N N . ALA A 1 83 ? -9.212 7.104 23.143 1.00 96.50 83 ALA A N 1
ATOM 647 C CA . ALA A 1 83 ? -9.362 6.041 22.153 1.00 96.50 83 ALA A CA 1
ATOM 648 C C . ALA A 1 83 ? -8.625 6.363 20.846 1.00 96.50 83 ALA A C 1
ATOM 650 O O . ALA A 1 83 ? -7.906 5.520 20.319 1.00 96.50 83 ALA A O 1
ATOM 651 N N . VAL A 1 84 ? -8.741 7.601 20.356 1.00 97.69 84 VAL A N 1
ATOM 652 C CA . VAL A 1 84 ? -8.014 8.082 19.174 1.00 97.69 84 VAL A CA 1
ATOM 653 C C . VAL A 1 84 ? -6.507 8.036 19.412 1.00 97.69 84 VAL A C 1
ATOM 655 O O . VAL A 1 84 ? -5.777 7.524 18.568 1.00 97.69 84 VAL A O 1
ATOM 658 N N . ALA A 1 85 ? -6.031 8.519 20.563 1.00 97.31 85 ALA A N 1
ATOM 659 C CA . ALA A 1 85 ? -4.610 8.456 20.895 1.00 97.31 85 ALA A CA 1
ATOM 660 C C . ALA A 1 85 ? -4.106 7.007 20.947 1.00 97.31 85 ALA A C 1
ATOM 662 O O . ALA A 1 85 ? -3.029 6.724 20.426 1.00 97.31 85 ALA A O 1
ATOM 663 N N . ARG A 1 86 ? -4.900 6.091 21.517 1.00 96.88 86 ARG A N 1
ATOM 664 C CA . ARG A 1 86 ? -4.558 4.668 21.597 1.00 96.88 86 ARG A CA 1
ATOM 665 C C . ARG A 1 86 ? -4.544 3.987 20.229 1.00 96.88 86 ARG A C 1
ATOM 667 O O . ARG A 1 86 ? -3.621 3.232 19.951 1.00 96.88 86 ARG A O 1
ATOM 674 N N . TYR A 1 87 ? -5.518 4.283 19.369 1.00 97.94 87 TYR A N 1
ATOM 675 C CA . TYR A 1 87 ? -5.538 3.825 17.978 1.00 97.94 87 TYR A CA 1
ATOM 676 C C . TYR A 1 87 ? -4.257 4.244 17.245 1.00 97.94 87 TYR A C 1
ATOM 678 O O . TYR A 1 87 ? -3.575 3.408 16.662 1.00 97.94 87 TYR A O 1
ATOM 686 N N . GLU A 1 88 ? -3.882 5.525 17.311 1.00 97.88 88 GLU A N 1
ATOM 687 C CA . GLU A 1 88 ? -2.694 5.996 16.596 1.00 97.88 88 GLU A CA 1
ATOM 688 C C . GLU A 1 88 ? -1.377 5.501 17.204 1.00 97.88 88 GLU A C 1
ATOM 690 O O . GLU A 1 88 ? -0.395 5.370 16.477 1.00 97.88 88 GLU A O 1
ATOM 695 N N . GLU A 1 89 ? -1.327 5.272 18.518 1.00 96.62 89 GLU A N 1
ATOM 696 C CA . GLU A 1 89 ? -0.194 4.623 19.189 1.00 96.62 89 GLU A CA 1
ATOM 697 C C . GLU A 1 89 ? -0.002 3.207 18.640 1.00 96.62 89 GLU A C 1
ATOM 699 O O . GLU A 1 89 ? 1.059 2.919 18.099 1.00 96.62 89 GLU A O 1
ATOM 704 N N . LEU A 1 90 ? -1.049 2.374 18.661 1.00 95.81 90 LEU A N 1
ATOM 705 C CA . LEU A 1 90 ? -0.990 0.998 18.154 1.00 95.81 90 LEU A CA 1
ATOM 706 C C . LEU A 1 90 ? -0.595 0.933 16.677 1.00 95.81 90 LEU A C 1
ATOM 708 O O . LEU A 1 90 ? 0.220 0.099 16.294 1.00 95.81 90 LEU A O 1
ATOM 712 N N . VAL A 1 91 ? -1.131 1.830 15.846 1.00 96.38 91 VAL A N 1
ATOM 713 C CA . VAL A 1 91 ? -0.774 1.884 14.423 1.00 96.38 91 VAL A CA 1
ATOM 714 C C . VAL A 1 91 ? 0.691 2.287 14.222 1.00 96.38 91 VAL A C 1
ATOM 716 O O . VAL A 1 91 ? 1.356 1.724 13.356 1.00 96.38 91 VAL A O 1
ATOM 719 N N . ARG A 1 92 ? 1.221 3.243 14.999 1.00 95.19 92 ARG A N 1
ATOM 720 C CA . ARG A 1 92 ? 2.639 3.640 14.907 1.00 95.19 92 ARG A CA 1
ATOM 721 C C . ARG A 1 92 ? 3.570 2.550 15.429 1.00 95.19 92 ARG A C 1
ATOM 723 O O . ARG A 1 92 ? 4.561 2.265 14.767 1.00 95.19 92 ARG A O 1
ATOM 730 N N . ASP A 1 93 ? 3.221 1.918 16.544 1.00 93.19 93 ASP A N 1
ATOM 731 C CA . ASP A 1 93 ? 3.980 0.801 17.108 1.00 93.19 93 ASP A CA 1
ATOM 732 C C . ASP A 1 93 ? 4.040 -0.365 16.110 1.00 93.19 93 ASP A C 1
ATOM 734 O O . ASP A 1 93 ? 5.116 -0.893 15.832 1.00 93.19 93 ASP A O 1
ATOM 738 N N . ALA A 1 94 ? 2.908 -0.709 15.489 1.00 91.44 94 ALA A N 1
ATOM 739 C CA . ALA A 1 94 ? 2.863 -1.716 14.433 1.00 91.44 94 ALA A CA 1
ATOM 740 C C . ALA A 1 94 ? 3.679 -1.294 13.197 1.00 91.44 94 ALA A C 1
ATOM 742 O O . ALA A 1 94 ? 4.403 -2.110 12.630 1.00 91.44 94 ALA A O 1
ATOM 743 N N . ALA A 1 95 ? 3.636 -0.015 12.806 1.00 89.81 95 ALA A N 1
ATOM 744 C CA . ALA A 1 95 ? 4.428 0.507 11.689 1.00 89.81 95 ALA A CA 1
ATOM 745 C C . ALA A 1 95 ? 5.945 0.404 11.922 1.00 89.81 95 ALA A C 1
ATOM 747 O O . ALA A 1 95 ? 6.703 0.199 10.970 1.00 89.81 95 ALA A O 1
ATOM 748 N N . ASP A 1 96 ? 6.392 0.546 13.171 1.00 87.12 96 ASP A N 1
ATOM 749 C CA . ASP A 1 96 ? 7.796 0.377 13.558 1.00 87.12 96 ASP A CA 1
ATOM 750 C C . ASP A 1 96 ? 8.243 -1.093 13.487 1.00 87.12 96 ASP A C 1
ATOM 752 O O . ASP A 1 96 ? 9.437 -1.369 13.333 1.00 87.12 96 ASP A O 1
ATOM 756 N N . CYS A 1 97 ? 7.295 -2.031 13.547 1.00 84.25 97 CYS A N 1
ATOM 757 C CA . CYS A 1 97 ? 7.528 -3.464 13.388 1.00 84.25 97 CYS A CA 1
ATOM 758 C C . CYS A 1 97 ? 7.447 -3.958 11.935 1.00 84.25 97 CYS A C 1
ATOM 760 O O . CYS A 1 97 ? 7.909 -5.069 11.675 1.00 84.25 97 CYS A O 1
ATOM 762 N N . LEU A 1 98 ? 6.918 -3.159 10.998 1.00 82.94 98 LEU A N 1
ATOM 763 C CA . LEU A 1 98 ? 6.855 -3.527 9.578 1.00 82.94 98 LEU A CA 1
ATOM 764 C C . LEU A 1 98 ? 8.261 -3.745 9.007 1.00 82.94 98 LEU A C 1
ATOM 766 O O . LEU A 1 98 ? 9.135 -2.866 9.076 1.00 82.94 98 LEU A O 1
ATOM 770 N N . GLY A 1 99 ? 8.467 -4.935 8.447 1.00 82.00 99 GLY A N 1
ATOM 771 C CA . GLY A 1 99 ? 9.755 -5.405 7.970 1.00 82.00 99 GLY A CA 1
ATOM 772 C C . GLY A 1 99 ? 9.985 -5.109 6.494 1.00 82.00 99 GLY A C 1
ATOM 773 O O . GLY A 1 99 ? 9.597 -4.069 5.956 1.00 82.00 99 GLY A O 1
ATOM 774 N N . TYR A 1 100 ? 10.666 -6.047 5.849 1.00 79.31 100 TYR A N 1
ATOM 775 C CA . TYR A 1 100 ? 10.780 -6.124 4.401 1.00 79.31 100 TYR A CA 1
ATOM 776 C C . TYR A 1 100 ? 10.205 -7.468 3.969 1.00 79.31 100 TYR A C 1
ATOM 778 O O . TYR A 1 100 ? 10.428 -8.467 4.657 1.00 79.31 100 TYR A O 1
ATOM 786 N N . ASP A 1 101 ? 9.496 -7.482 2.848 1.00 76.69 101 ASP A N 1
ATOM 787 C CA . ASP A 1 101 ? 8.976 -8.703 2.249 1.00 76.69 101 ASP A CA 1
ATOM 788 C C . ASP A 1 101 ? 10.099 -9.564 1.635 1.00 76.69 101 ASP A C 1
ATOM 790 O O . ASP A 1 101 ? 11.290 -9.226 1.681 1.00 76.69 101 ASP A O 1
ATOM 794 N N . GLU A 1 102 ? 9.727 -10.705 1.048 1.00 73.81 102 GLU A N 1
ATOM 795 C CA . GLU A 1 102 ? 10.670 -11.630 0.403 1.00 73.81 102 GLU A CA 1
ATOM 796 C C . GLU A 1 102 ? 11.450 -10.995 -0.764 1.00 73.81 102 GLU A C 1
ATOM 798 O O . GLU A 1 102 ? 12.525 -11.476 -1.131 1.00 73.81 102 GLU A O 1
ATOM 803 N N . GLU A 1 103 ? 10.940 -9.900 -1.331 1.00 68.50 103 GLU A N 1
ATOM 804 C CA . GLU A 1 103 ? 11.557 -9.150 -2.427 1.00 68.50 103 GLU A CA 1
ATOM 805 C C . GLU A 1 103 ? 12.470 -8.021 -1.914 1.00 68.50 103 GLU A C 1
ATOM 807 O O . GLU A 1 103 ? 13.118 -7.328 -2.704 1.00 68.50 103 GLU A O 1
ATOM 812 N N . GLY A 1 104 ? 12.577 -7.853 -0.592 1.00 68.69 104 GLY A N 1
ATOM 813 C CA . GLY A 1 104 ? 13.347 -6.786 0.036 1.00 68.69 104 GLY A CA 1
ATOM 814 C C . GLY A 1 104 ? 12.674 -5.419 -0.075 1.00 68.69 104 GLY A C 1
ATOM 815 O O . GLY A 1 104 ? 13.347 -4.399 0.099 1.00 68.69 104 GLY A O 1
ATOM 816 N N . VAL A 1 105 ? 11.372 -5.379 -0.369 1.00 71.75 105 VAL A N 1
ATOM 817 C CA . VAL A 1 105 ? 10.554 -4.163 -0.378 1.00 71.75 105 VAL A CA 1
ATOM 818 C C . VAL A 1 105 ? 9.986 -3.958 1.016 1.00 71.75 105 VAL A C 1
ATOM 820 O O . VAL A 1 105 ? 9.586 -4.904 1.688 1.00 71.75 105 VAL A O 1
ATOM 823 N N . ARG A 1 106 ? 9.992 -2.714 1.500 1.00 75.31 106 ARG A N 1
ATOM 824 C CA . ARG A 1 106 ? 9.519 -2.438 2.855 1.00 75.31 106 ARG A CA 1
ATOM 825 C C . ARG A 1 106 ? 8.010 -2.658 2.938 1.00 75.31 106 ARG A C 1
ATOM 827 O O . ARG A 1 106 ? 7.261 -2.112 2.129 1.00 75.31 106 ARG A O 1
ATOM 834 N N . GLU A 1 107 ? 7.574 -3.402 3.946 1.00 83.62 107 GLU A N 1
ATOM 835 C CA . GLU A 1 107 ? 6.156 -3.668 4.174 1.00 83.62 107 GLU A CA 1
ATOM 836 C C . GLU A 1 107 ? 5.389 -2.384 4.524 1.00 83.62 107 GLU A C 1
ATOM 838 O O . GLU A 1 107 ? 5.943 -1.403 5.041 1.00 83.62 107 GLU A O 1
ATOM 843 N N . ARG A 1 108 ? 4.094 -2.379 4.198 1.00 87.88 108 ARG A N 1
ATOM 844 C CA . ARG A 1 108 ? 3.182 -1.238 4.332 1.00 87.88 108 ARG A CA 1
ATOM 845 C C . ARG A 1 108 ? 1.806 -1.723 4.749 1.00 87.88 108 ARG A C 1
ATOM 847 O O . ARG A 1 108 ? 1.419 -2.841 4.421 1.00 87.88 108 ARG A O 1
ATOM 854 N N . PHE A 1 109 ? 1.038 -0.838 5.372 1.00 92.50 109 PHE A N 1
ATOM 855 C CA . PHE A 1 109 ? -0.386 -1.088 5.549 1.00 92.50 109 PHE A CA 1
ATOM 856 C C . PHE A 1 109 ? -1.126 -0.971 4.216 1.00 92.50 109 PHE A C 1
ATOM 858 O O . PHE A 1 109 ? -0.857 -0.064 3.422 1.00 92.50 109 PHE A O 1
ATOM 865 N N . THR A 1 110 ? -2.091 -1.861 3.996 1.00 90.88 110 THR A N 1
ATOM 866 C CA . THR A 1 110 ? -3.034 -1.798 2.872 1.00 90.88 110 THR A CA 1
ATOM 867 C C . THR A 1 110 ? -3.889 -0.542 2.961 1.00 90.88 110 THR A C 1
ATOM 869 O O . THR A 1 110 ? -4.153 0.114 1.956 1.00 90.88 110 THR A O 1
ATOM 872 N N . THR A 1 111 ? -4.296 -0.166 4.172 1.00 93.00 111 THR A N 1
ATOM 873 C CA . THR A 1 111 ? -4.990 1.094 4.438 1.00 93.00 111 THR A CA 1
ATOM 874 C C . THR A 1 111 ? -4.468 1.699 5.729 1.00 93.00 111 THR A C 1
ATOM 876 O O . THR A 1 111 ? -4.182 0.981 6.680 1.00 93.00 111 THR A O 1
ATOM 879 N N . THR A 1 112 ? -4.315 3.020 5.776 1.00 94.31 112 THR A N 1
ATOM 880 C CA . THR A 1 112 ? -4.091 3.745 7.030 1.00 94.31 112 THR A CA 1
ATOM 881 C C . THR A 1 112 ? -4.442 5.214 6.847 1.00 94.31 112 THR A C 1
ATOM 883 O O . THR A 1 112 ? -4.242 5.789 5.775 1.00 94.31 112 THR A O 1
ATOM 886 N N . ASP A 1 113 ? -4.947 5.825 7.909 1.00 93.31 113 ASP A N 1
ATOM 887 C CA . ASP A 1 113 ? -5.264 7.249 7.989 1.00 93.31 113 ASP A CA 1
ATOM 888 C C . ASP A 1 113 ? -4.346 8.001 8.975 1.00 93.31 113 ASP A C 1
ATOM 890 O O . ASP A 1 113 ? -4.537 9.192 9.236 1.00 93.31 113 ASP A O 1
ATOM 894 N N . VAL A 1 114 ? -3.339 7.323 9.541 1.00 93.81 114 VAL A N 1
ATOM 895 C CA . VAL A 1 114 ? -2.437 7.899 10.543 1.00 93.81 114 VAL A CA 1
ATOM 896 C C . VAL A 1 114 ? -1.305 8.665 9.866 1.00 93.81 114 VAL A C 1
ATOM 898 O O . VAL A 1 114 ? -0.487 8.120 9.127 1.00 93.81 114 VAL A O 1
ATOM 901 N N . ALA A 1 115 ? -1.218 9.961 10.162 1.00 89.81 115 ALA A N 1
ATOM 902 C CA . ALA A 1 115 ? -0.172 10.816 9.616 1.00 89.81 115 ALA A CA 1
ATOM 903 C C . ALA A 1 115 ? 1.235 10.316 9.996 1.00 89.81 115 ALA A C 1
ATOM 905 O O . ALA A 1 115 ? 1.517 10.023 11.161 1.00 89.81 115 ALA A O 1
ATOM 906 N N . GLY A 1 116 ? 2.127 10.272 9.003 1.00 85.31 116 GLY A N 1
ATOM 907 C CA . GLY A 1 116 ? 3.511 9.813 9.156 1.00 85.31 116 GLY A CA 1
ATOM 908 C C . GLY A 1 116 ? 3.688 8.293 9.096 1.00 85.31 116 GLY A C 1
ATOM 909 O O . GLY A 1 116 ? 4.823 7.831 9.000 1.00 85.31 116 GLY A O 1
ATOM 910 N N . VAL A 1 117 ? 2.596 7.526 9.096 1.00 89.19 117 VAL A N 1
ATOM 911 C CA . VAL A 1 117 ? 2.618 6.074 8.908 1.00 89.19 117 VAL A CA 1
ATOM 912 C C . VAL A 1 117 ? 2.534 5.760 7.418 1.00 89.19 117 VAL A C 1
ATOM 914 O O . VAL A 1 117 ? 1.828 6.421 6.654 1.00 89.19 117 VAL A O 1
ATOM 917 N N . ARG A 1 118 ? 3.312 4.770 6.977 1.00 82.81 118 ARG A N 1
ATOM 918 C CA . ARG A 1 118 ? 3.378 4.394 5.564 1.00 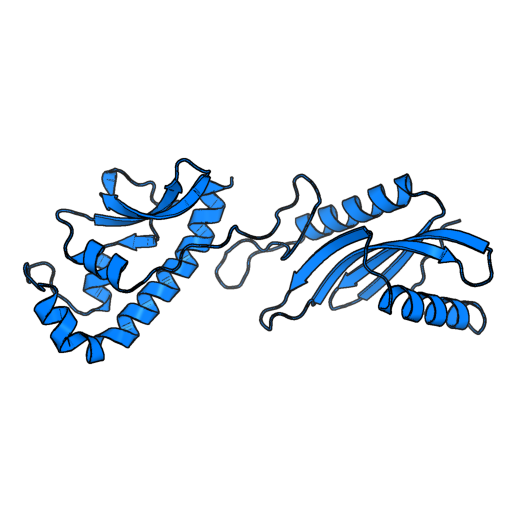82.81 118 ARG A CA 1
ATOM 919 C C . ARG A 1 118 ? 2.139 3.588 5.182 1.00 82.81 118 ARG A C 1
ATOM 921 O O . ARG A 1 118 ? 2.025 2.416 5.524 1.00 82.81 118 ARG A O 1
ATOM 928 N N . GLY A 1 119 ? 1.239 4.243 4.458 1.00 83.44 119 GLY A N 1
ATOM 929 C CA . GLY A 1 119 ? 0.092 3.605 3.824 1.00 83.44 119 GLY A CA 1
ATOM 930 C C . GLY A 1 119 ? 0.429 2.903 2.504 1.00 83.44 119 GLY A C 1
ATOM 931 O O . GLY A 1 119 ? 1.616 2.751 2.163 1.00 83.44 119 GLY A O 1
ATOM 932 N N . PRO A 1 120 ? -0.611 2.517 1.742 1.00 84.50 120 PRO A N 1
ATOM 933 C CA . PRO A 1 120 ? -0.446 1.776 0.503 1.00 84.50 120 PRO A CA 1
ATOM 934 C C . PRO A 1 120 ? 0.392 2.567 -0.497 1.00 84.50 120 PRO A C 1
ATOM 936 O O . PRO A 1 120 ? 0.407 3.803 -0.505 1.00 84.50 120 PRO A O 1
ATOM 939 N N . LEU A 1 121 ? 1.097 1.843 -1.365 1.00 81.31 121 LEU A N 1
ATOM 940 C CA . LEU A 1 121 ? 1.667 2.473 -2.546 1.00 81.31 121 LEU A CA 1
ATOM 941 C C . LEU A 1 121 ? 0.531 3.032 -3.417 1.00 81.31 121 LEU A C 1
ATOM 943 O O . LEU A 1 121 ? -0.536 2.415 -3.494 1.00 81.31 121 LEU A O 1
ATOM 947 N N . PRO A 1 122 ? 0.743 4.182 -4.083 1.00 80.31 122 PRO A N 1
ATOM 948 C CA . PRO A 1 122 ? -0.177 4.625 -5.117 1.00 80.31 122 PRO A CA 1
ATOM 949 C C . PRO A 1 122 ? -0.310 3.526 -6.171 1.00 80.31 122 PRO A C 1
ATOM 951 O O . PRO A 1 122 ? 0.622 2.742 -6.384 1.00 80.31 122 PRO A O 1
ATOM 954 N N . GLN A 1 123 ? -1.466 3.477 -6.831 1.00 81.56 123 GLN A N 1
ATOM 955 C CA . GLN A 1 123 ? -1.681 2.519 -7.904 1.00 81.56 123 GLN A CA 1
ATOM 956 C C . GLN A 1 123 ? -0.585 2.693 -8.957 1.00 81.56 123 GLN A C 1
ATOM 958 O O . GLN A 1 123 ? -0.419 3.772 -9.526 1.00 81.56 123 GLN A O 1
ATOM 963 N N . LEU A 1 124 ? 0.189 1.632 -9.179 1.00 85.25 124 LEU A N 1
ATOM 964 C CA . LEU A 1 124 ? 1.263 1.679 -10.154 1.00 85.25 124 LEU A CA 1
ATOM 965 C C . LEU A 1 124 ? 0.680 1.543 -11.564 1.00 85.25 124 LEU A C 1
ATOM 967 O O . LEU A 1 124 ? -0.223 0.728 -11.784 1.00 85.25 124 LEU A O 1
ATOM 971 N N . PRO A 1 125 ? 1.184 2.321 -12.532 1.00 87.31 125 PRO A N 1
ATOM 972 C CA . PRO A 1 125 ? 0.838 2.127 -13.930 1.00 87.31 125 PRO A CA 1
ATOM 973 C C . PRO A 1 125 ? 1.309 0.744 -14.392 1.00 87.31 125 PRO A C 1
ATOM 975 O O . PRO A 1 125 ? 2.449 0.347 -14.146 1.00 87.31 125 PRO A O 1
ATOM 978 N N . ALA A 1 126 ? 0.443 0.027 -15.105 1.00 84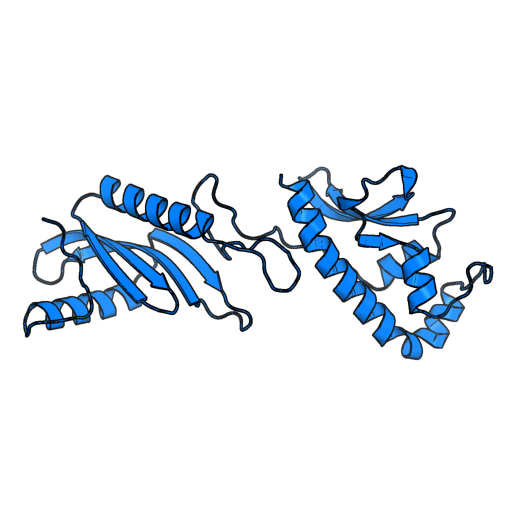.88 126 ALA A N 1
ATOM 979 C CA . ALA A 1 126 ? 0.817 -1.243 -15.709 1.00 84.88 126 ALA A CA 1
ATOM 980 C C . ALA A 1 126 ? 1.895 -1.029 -16.783 1.00 84.88 126 ALA A C 1
ATOM 982 O O . ALA A 1 126 ? 1.779 -0.138 -17.632 1.00 84.88 126 ALA A O 1
ATOM 983 N N . VAL A 1 127 ? 2.923 -1.877 -16.776 1.00 84.38 127 VAL A N 1
ATOM 984 C CA . VAL A 1 127 ? 3.904 -1.945 -17.861 1.00 84.38 127 VAL A CA 1
ATOM 985 C C . VAL A 1 127 ? 3.375 -2.912 -18.911 1.00 84.38 127 VAL A C 1
ATOM 987 O O . VAL A 1 127 ? 3.221 -4.101 -18.654 1.00 84.38 127 VAL A O 1
ATOM 990 N N . GLY A 1 128 ? 3.047 -2.397 -20.093 1.00 79.06 128 GLY A N 1
ATOM 991 C CA . GLY A 1 128 ? 2.503 -3.187 -21.190 1.00 79.06 128 GLY A CA 1
ATOM 992 C C . GLY A 1 128 ? 3.518 -3.465 -22.296 1.00 79.06 128 GLY A C 1
ATOM 993 O O . GLY A 1 128 ? 4.601 -2.883 -22.362 1.00 79.06 128 GLY A O 1
ATOM 994 N N . PHE A 1 129 ? 3.108 -4.329 -23.225 1.00 78.06 129 PHE A N 1
ATOM 995 C CA . PHE A 1 129 ? 3.867 -4.652 -24.435 1.00 78.06 129 PHE A CA 1
ATOM 996 C C . PHE A 1 129 ? 4.279 -3.408 -25.224 1.00 78.06 129 PHE A C 1
ATOM 998 O O . PHE A 1 129 ? 5.425 -3.308 -25.646 1.00 78.06 129 PHE A O 1
ATOM 1005 N N . GLN A 1 130 ? 3.370 -2.442 -25.372 1.00 81.38 130 GLN A N 1
ATOM 1006 C CA . GLN A 1 130 ? 3.628 -1.231 -26.145 1.00 81.38 130 GLN A CA 1
ATOM 1007 C C . GLN A 1 130 ? 4.815 -0.433 -25.582 1.00 81.38 130 GLN A C 1
ATOM 1009 O O . GLN A 1 130 ? 5.654 0.039 -26.340 1.00 81.38 130 GLN A O 1
ATOM 1014 N N . GLN A 1 131 ? 4.929 -0.321 -24.257 1.00 85.19 131 GLN A N 1
ATOM 1015 C CA . GLN A 1 131 ? 6.038 0.392 -23.623 1.00 85.19 131 GLN A CA 1
ATOM 1016 C C . GLN A 1 131 ? 7.378 -0.333 -23.811 1.00 85.19 131 GLN A C 1
ATOM 1018 O O . GLN A 1 131 ? 8.417 0.313 -23.951 1.00 85.19 131 GLN A O 1
ATOM 1023 N N . LEU A 1 132 ? 7.366 -1.669 -23.832 1.00 82.56 132 LEU A N 1
ATOM 1024 C CA . LEU A 1 132 ? 8.557 -2.469 -24.122 1.00 82.56 132 LEU A CA 1
ATOM 1025 C C . LEU A 1 132 ? 8.957 -2.374 -25.603 1.00 82.56 132 LEU A C 1
ATOM 1027 O O . LEU A 1 132 ? 10.146 -2.315 -25.905 1.00 82.56 132 LEU A O 1
ATOM 1031 N N . GLU A 1 133 ? 7.996 -2.296 -26.525 1.00 80.50 133 GLU A N 1
ATOM 1032 C CA . GLU A 1 133 ? 8.271 -2.034 -27.945 1.00 80.50 133 GLU A CA 1
ATOM 1033 C C . GLU A 1 133 ? 8.875 -0.638 -28.149 1.00 80.50 133 GLU A C 1
ATOM 1035 O O . GLU A 1 133 ? 9.909 -0.503 -28.801 1.00 80.50 133 GLU A O 1
ATOM 1040 N N . GLU A 1 134 ? 8.295 0.390 -27.522 1.00 85.44 134 GLU A N 1
ATO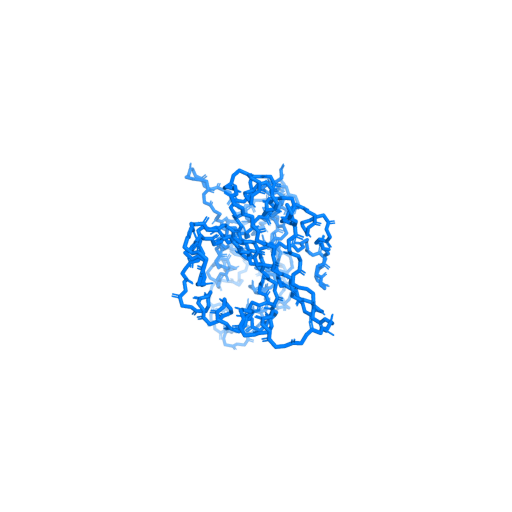M 1041 C CA . GLU A 1 134 ? 8.823 1.760 -27.560 1.00 85.44 134 GLU A CA 1
ATOM 1042 C C . GLU A 1 134 ? 10.256 1.839 -27.004 1.00 85.44 134 GLU A C 1
ATOM 1044 O O . GLU A 1 134 ? 11.095 2.554 -27.556 1.00 85.44 134 GLU A O 1
ATOM 1049 N N . LEU A 1 135 ? 10.567 1.070 -25.954 1.00 88.56 135 LEU A N 1
ATOM 1050 C CA . LEU A 1 135 ? 11.920 0.938 -25.406 1.00 88.56 135 LEU A CA 1
ATOM 1051 C C . LEU A 1 135 ? 12.904 0.322 -26.414 1.00 88.56 135 LEU A C 1
ATOM 1053 O O . LEU A 1 135 ? 14.044 0.779 -26.511 1.00 88.56 135 LEU A O 1
ATOM 1057 N N . LEU A 1 136 ? 12.491 -0.720 -27.141 1.00 84.50 136 LEU A N 1
ATOM 1058 C CA . LEU A 1 136 ? 13.338 -1.425 -28.110 1.00 84.50 136 LEU A CA 1
ATOM 1059 C C . LEU A 1 136 ? 13.619 -0.584 -29.362 1.00 84.50 136 LEU A C 1
ATOM 1061 O O . LEU A 1 136 ? 14.746 -0.617 -29.868 1.00 84.50 136 LEU A O 1
ATOM 1065 N N . ASP A 1 137 ? 12.619 0.174 -29.819 1.00 83.50 137 ASP A N 1
ATOM 1066 C CA . ASP A 1 137 ? 12.691 1.052 -30.993 1.00 83.50 137 ASP A CA 1
ATOM 1067 C C . ASP A 1 137 ? 13.427 2.378 -30.714 1.00 83.50 137 ASP A C 1
ATOM 1069 O O . ASP A 1 137 ? 13.872 3.060 -31.646 1.00 83.50 137 ASP A O 1
ATOM 1073 N N . ALA A 1 138 ? 13.564 2.770 -29.444 1.00 84.81 138 ALA A N 1
ATOM 1074 C CA . ALA A 1 138 ? 14.207 4.020 -29.067 1.00 84.81 138 ALA A CA 1
ATOM 1075 C C . ALA A 1 138 ? 15.732 4.002 -29.334 1.00 84.81 138 ALA A C 1
ATOM 1077 O O . ALA A 1 138 ? 16.419 3.014 -29.066 1.00 84.81 138 ALA A O 1
ATOM 1078 N N . PRO A 1 139 ? 16.307 5.109 -29.844 1.00 83.38 139 PRO A N 1
ATOM 1079 C CA . PRO A 1 139 ? 17.738 5.193 -30.115 1.00 83.38 139 PRO A CA 1
ATOM 1080 C C . PRO A 1 139 ? 18.566 5.398 -28.835 1.00 83.38 139 PRO A C 1
ATOM 1082 O O . PRO A 1 139 ? 18.102 5.999 -27.863 1.00 83.38 139 PRO A O 1
ATOM 1085 N N . GLY A 1 140 ? 19.840 4.998 -28.887 1.00 86.56 140 GLY A N 1
ATOM 1086 C CA . GLY A 1 140 ? 20.817 5.240 -27.819 1.00 86.56 140 GLY A CA 1
ATOM 1087 C C . GLY A 1 140 ? 20.769 4.183 -26.717 1.00 86.56 140 GLY A C 1
ATOM 1088 O O . GLY A 1 140 ? 20.709 2.991 -27.015 1.00 86.56 140 GLY A O 1
ATOM 1089 N N . SER A 1 141 ? 20.782 4.633 -25.459 1.00 91.38 141 SER A N 1
ATOM 1090 C CA . SER A 1 141 ? 20.668 3.779 -24.267 1.00 91.38 141 SER A CA 1
ATOM 1091 C C . SER A 1 141 ? 19.346 4.063 -23.552 1.00 91.38 141 SER A C 1
ATOM 1093 O O . SER A 1 141 ? 19.344 4.680 -22.481 1.00 91.38 141 SER A O 1
ATOM 1095 N N . PRO A 1 142 ? 18.201 3.694 -24.154 1.00 93.50 142 PRO A N 1
ATOM 1096 C CA . PRO A 1 142 ? 16.918 3.989 -23.559 1.00 93.50 142 PRO A CA 1
ATOM 1097 C C . PRO A 1 142 ? 16.633 3.053 -22.379 1.00 93.50 142 PRO A C 1
ATOM 1099 O O . PRO A 1 142 ? 17.054 1.889 -22.332 1.00 93.50 142 PRO A O 1
ATOM 1102 N N . VAL A 1 143 ? 15.885 3.590 -21.427 1.00 95.06 143 VAL A N 1
ATOM 1103 C CA . VAL A 1 143 ? 15.401 2.908 -20.233 1.00 95.06 143 VAL A CA 1
ATOM 1104 C C . VAL A 1 143 ? 13.923 3.194 -20.052 1.00 95.06 143 VAL A C 1
ATOM 1106 O O . VAL A 1 143 ? 13.447 4.297 -20.330 1.00 95.06 143 VAL A O 1
ATOM 1109 N N . LEU A 1 144 ? 13.208 2.194 -19.560 1.00 95.62 144 LEU A N 1
ATOM 1110 C CA . LEU A 1 144 ? 11.865 2.360 -19.046 1.00 95.62 144 LEU A CA 1
ATOM 1111 C C . LEU A 1 144 ? 11.966 2.742 -17.571 1.00 95.62 144 LEU A C 1
ATOM 1113 O O . LEU A 1 144 ? 12.682 2.080 -16.816 1.00 95.62 144 LEU A O 1
ATOM 1117 N N . TYR A 1 145 ? 11.277 3.797 -17.154 1.00 94.69 145 TYR A N 1
ATOM 1118 C CA . TYR A 1 145 ? 11.380 4.326 -15.797 1.00 94.69 145 TYR A CA 1
ATOM 1119 C C . TYR A 1 145 ? 10.037 4.830 -15.263 1.00 94.69 145 TYR A C 1
ATOM 1121 O O . TYR A 1 145 ? 9.145 5.192 -16.036 1.00 94.69 145 TYR A O 1
ATOM 1129 N N . LEU A 1 146 ? 9.902 4.846 -13.935 1.00 95.19 146 LEU A N 1
ATOM 1130 C CA . LEU A 1 146 ? 8.741 5.399 -13.238 1.00 95.19 146 LEU A CA 1
ATOM 1131 C C . LEU A 1 146 ? 8.984 6.873 -12.898 1.00 95.19 146 LEU A C 1
ATOM 1133 O O . LEU A 1 146 ? 10.031 7.230 -12.357 1.00 95.19 146 LEU A O 1
ATOM 1137 N N . ALA A 1 147 ? 8.008 7.726 -13.190 1.00 93.19 147 ALA A N 1
ATOM 1138 C CA . ALA A 1 147 ? 8.058 9.160 -12.922 1.00 93.19 147 ALA A CA 1
ATOM 1139 C C . ALA A 1 147 ? 6.717 9.672 -12.390 1.00 93.19 147 ALA A C 1
ATOM 1141 O O . ALA A 1 147 ? 5.706 8.984 -12.497 1.00 93.19 147 ALA A O 1
ATOM 1142 N N . ARG A 1 148 ? 6.703 10.908 -11.877 1.00 91.69 148 ARG A N 1
ATOM 1143 C CA . ARG A 1 148 ? 5.461 11.650 -11.632 1.00 91.69 148 ARG A CA 1
ATOM 1144 C C . ARG A 1 148 ? 5.146 12.575 -12.798 1.00 91.69 148 ARG A C 1
ATOM 1146 O O . ARG A 1 148 ? 6.062 13.176 -13.368 1.00 91.69 148 ARG A O 1
ATOM 1153 N N . ASP A 1 149 ? 3.876 12.683 -13.155 1.00 91.06 149 ASP A N 1
ATOM 1154 C CA . ASP A 1 149 ? 3.406 13.699 -14.093 1.00 91.06 149 ASP A CA 1
ATOM 1155 C C . ASP A 1 149 ? 3.126 15.053 -13.405 1.00 91.06 149 ASP A C 1
ATOM 1157 O O . ASP A 1 149 ? 3.540 15.289 -12.268 1.00 91.06 149 ASP A O 1
ATOM 1161 N N . GLU A 1 150 ? 2.486 15.974 -14.132 1.00 90.00 150 GLU A N 1
ATOM 1162 C CA . GLU A 1 150 ? 2.167 17.323 -13.644 1.00 90.00 150 GLU A CA 1
ATOM 1163 C C . GLU A 1 150 ? 1.109 17.320 -12.530 1.00 90.00 150 GLU A C 1
ATOM 1165 O O . GLU A 1 150 ? 1.123 18.213 -11.680 1.00 90.00 150 GLU A O 1
ATOM 1170 N N . ASP A 1 151 ? 0.244 16.304 -12.505 1.00 87.88 151 ASP A N 1
ATOM 1171 C CA . ASP A 1 151 ? -0.797 16.113 -11.495 1.00 87.88 151 ASP A CA 1
ATOM 1172 C C . ASP A 1 151 ? -0.277 15.322 -10.276 1.00 87.88 151 ASP A C 1
ATOM 1174 O O . ASP A 1 151 ? -0.938 15.242 -9.240 1.00 87.88 151 ASP A O 1
ATOM 1178 N N . GLY A 1 152 ? 0.952 14.802 -10.359 1.00 83.94 152 GLY A N 1
ATOM 1179 C CA . GLY A 1 152 ? 1.609 14.033 -9.305 1.00 83.94 152 GLY A CA 1
ATOM 1180 C C . GLY A 1 152 ? 1.336 12.530 -9.371 1.00 83.94 152 GLY A C 1
ATOM 1181 O O . GLY A 1 152 ? 1.759 11.815 -8.458 1.00 83.94 152 GLY A O 1
ATOM 1182 N N . GLU A 1 153 ? 0.686 12.058 -10.434 1.00 88.06 153 GLU A N 1
ATOM 1183 C CA . GLU A 1 153 ? 0.362 10.653 -10.672 1.00 88.06 153 GLU A CA 1
ATOM 1184 C C . GLU A 1 153 ? 1.582 9.881 -11.183 1.00 88.06 153 GLU A C 1
ATOM 1186 O O . GLU A 1 153 ? 2.437 10.416 -11.897 1.00 88.06 153 GLU A O 1
ATOM 1191 N N . MET A 1 154 ? 1.671 8.602 -10.812 1.00 91.00 154 MET A N 1
ATOM 1192 C CA . MET A 1 154 ? 2.769 7.735 -11.243 1.00 91.00 154 MET A CA 1
ATOM 1193 C C . MET A 1 154 ? 2.555 7.276 -12.688 1.00 91.00 154 MET A C 1
ATOM 1195 O O . MET A 1 154 ? 1.543 6.663 -13.021 1.00 91.00 154 MET A O 1
ATOM 1199 N N . VAL A 1 155 ? 3.543 7.521 -13.548 1.00 92.25 155 VAL A N 1
ATOM 1200 C CA . VAL A 1 155 ? 3.512 7.172 -14.973 1.00 92.25 155 VAL A CA 1
ATOM 1201 C C . VAL A 1 155 ? 4.804 6.490 -15.410 1.00 92.25 155 VAL A C 1
ATOM 1203 O O . VAL A 1 155 ? 5.899 6.841 -14.971 1.00 92.25 155 VAL A O 1
ATOM 1206 N N . VAL A 1 156 ? 4.676 5.527 -16.320 1.00 93.38 156 VAL A N 1
ATOM 1207 C CA . VAL A 1 156 ? 5.812 4.855 -16.962 1.00 93.38 156 VAL A CA 1
ATOM 1208 C C . VAL A 1 156 ? 6.217 5.635 -18.207 1.00 93.38 156 VAL A C 1
ATOM 1210 O O . VAL A 1 156 ? 5.369 5.997 -19.024 1.00 93.38 156 VAL A O 1
ATOM 1213 N N . ARG A 1 157 ? 7.516 5.904 -18.358 1.00 93.50 157 ARG A N 1
ATOM 1214 C CA . ARG A 1 157 ? 8.078 6.645 -19.495 1.00 93.50 157 ARG A CA 1
ATOM 1215 C C . ARG A 1 157 ? 9.331 5.968 -20.034 1.00 93.50 157 ARG A C 1
ATOM 1217 O O . ARG A 1 157 ? 10.001 5.223 -19.325 1.00 93.50 157 ARG A O 1
ATOM 1224 N N . VAL A 1 158 ? 9.659 6.276 -21.287 1.00 93.94 158 VAL A N 1
ATOM 1225 C CA . VAL A 1 158 ? 10.945 5.935 -21.906 1.00 93.94 158 VAL A CA 1
ATOM 1226 C C . VAL A 1 158 ? 11.843 7.170 -21.874 1.00 93.94 158 VAL A C 1
ATOM 1228 O O . VAL A 1 158 ? 11.421 8.261 -22.259 1.00 93.94 158 VAL A O 1
ATOM 1231 N N . GLY A 1 159 ? 13.072 7.011 -21.392 1.00 93.44 159 GLY A N 1
ATOM 1232 C CA . GLY A 1 159 ? 14.070 8.078 -21.276 1.00 93.44 159 GLY A CA 1
ATOM 1233 C C . GLY A 1 159 ? 15.475 7.549 -21.536 1.00 93.44 159 GLY A C 1
ATOM 1234 O O . GLY A 1 159 ? 15.648 6.356 -21.759 1.00 93.44 159 GLY A O 1
ATOM 1235 N N . GLN A 1 160 ? 16.485 8.416 -21.532 1.00 95.75 160 GLN A N 1
ATOM 1236 C CA . GLN A 1 160 ? 17.879 7.980 -21.670 1.00 95.75 160 GLN A CA 1
ATOM 1237 C C . GLN A 1 160 ? 18.462 7.624 -20.301 1.00 95.75 160 GLN A C 1
ATOM 1239 O O . GLN A 1 160 ? 18.274 8.363 -19.337 1.00 95.75 160 GLN A O 1
ATOM 1244 N N . GLU A 1 161 ? 19.221 6.529 -20.221 1.00 94.19 161 GLU A N 1
ATOM 1245 C CA . GLU A 1 161 ? 19.829 6.039 -18.973 1.00 94.19 161 GLU A CA 1
ATOM 1246 C C . GLU A 1 161 ? 20.633 7.122 -18.235 1.00 94.19 161 GLU A C 1
ATOM 1248 O O . GLU A 1 161 ? 20.594 7.214 -17.014 1.00 94.19 161 GLU A O 1
ATOM 1253 N N . SER A 1 162 ? 21.321 7.996 -18.974 1.00 94.62 162 SER A N 1
ATOM 1254 C CA . SER A 1 162 ? 22.124 9.084 -18.403 1.00 94.62 162 SER A CA 1
ATOM 1255 C C . SER A 1 162 ? 21.312 10.199 -17.737 1.00 94.62 162 SER A C 1
ATOM 1257 O O . SER A 1 162 ? 21.883 11.020 -17.021 1.00 94.62 162 SER A O 1
ATOM 1259 N N . GLU A 1 163 ? 20.013 10.282 -18.017 1.00 94.19 163 GLU A N 1
ATOM 1260 C CA . GLU A 1 163 ? 19.119 11.355 -17.564 1.00 94.19 163 GLU A CA 1
ATOM 1261 C C . GLU A 1 163 ? 18.191 10.901 -16.431 1.00 94.19 163 GLU A C 1
ATOM 1263 O O . GLU A 1 163 ? 17.572 11.733 -15.768 1.00 94.19 163 GLU A O 1
ATOM 1268 N N . VAL A 1 164 ? 18.108 9.590 -16.192 1.00 94.44 164 VAL A N 1
ATOM 1269 C CA . VAL A 1 164 ? 17.193 8.985 -15.226 1.00 94.44 164 VAL A CA 1
ATOM 1270 C C . VAL A 1 164 ? 17.981 8.471 -14.016 1.00 94.44 164 VAL A C 1
ATOM 1272 O O . VAL A 1 164 ? 18.926 7.699 -14.178 1.00 94.44 164 VAL A O 1
ATOM 1275 N N . PRO A 1 165 ? 17.608 8.848 -12.779 1.00 92.56 165 PRO A N 1
ATOM 1276 C CA . PRO A 1 165 ? 18.202 8.267 -11.582 1.00 92.56 165 PRO A CA 1
ATOM 1277 C C . PRO A 1 165 ? 18.037 6.746 -11.566 1.00 92.56 165 PRO A C 1
ATOM 1279 O O . PRO A 1 165 ? 16.927 6.247 -11.723 1.00 92.56 165 PRO A O 1
ATOM 1282 N N . ALA A 1 166 ? 19.118 6.010 -11.291 1.00 90.06 166 ALA A N 1
ATOM 1283 C CA . ALA A 1 166 ? 19.096 4.545 -11.258 1.00 90.06 166 ALA A CA 1
ATOM 1284 C C . ALA A 1 166 ? 17.944 3.934 -10.421 1.00 90.06 166 ALA A C 1
ATOM 1286 O O . ALA A 1 166 ? 17.356 2.965 -10.890 1.00 90.06 166 ALA A O 1
ATOM 1287 N N . PRO A 1 167 ? 17.541 4.493 -9.255 1.00 91.00 167 PRO A N 1
ATOM 1288 C CA . PRO A 1 167 ? 16.401 3.968 -8.492 1.00 91.00 167 PRO A CA 1
ATOM 1289 C C . PRO A 1 167 ? 15.034 4.079 -9.187 1.00 91.00 167 PRO A C 1
ATOM 1291 O O . PRO A 1 167 ? 14.093 3.426 -8.759 1.00 91.00 167 PRO A O 1
ATOM 1294 N N . GLN A 1 168 ? 14.898 4.919 -10.217 1.00 92.62 168 GLN A N 1
ATOM 1295 C CA . GLN A 1 168 ? 13.654 5.085 -10.981 1.00 92.62 168 GLN A CA 1
ATOM 1296 C C . GLN A 1 168 ? 13.580 4.149 -12.194 1.00 92.62 168 GLN A C 1
ATOM 1298 O O . GLN A 1 168 ? 12.507 3.985 -12.777 1.00 92.62 168 GLN A O 1
ATOM 1303 N N . VAL A 1 169 ? 14.711 3.560 -12.598 1.00 93.50 169 VAL A N 1
ATOM 1304 C CA . VAL A 1 169 ? 14.804 2.691 -13.773 1.00 93.50 169 VAL A CA 1
ATOM 1305 C C . VAL A 1 169 ? 14.147 1.345 -13.477 1.00 93.50 169 VAL A C 1
ATOM 1307 O O . VAL A 1 169 ? 14.539 0.643 -12.550 1.00 93.50 169 VAL A O 1
ATOM 1310 N N . LEU A 1 170 ? 13.174 0.971 -14.306 1.00 93.12 170 LEU A N 1
ATOM 1311 C CA . LEU A 1 170 ? 12.450 -0.297 -14.216 1.00 93.12 170 LEU A CA 1
ATOM 1312 C C . LEU A 1 170 ? 13.152 -1.387 -15.025 1.00 93.12 170 LEU A C 1
ATOM 1314 O O . LEU A 1 170 ? 13.441 -2.474 -14.526 1.00 93.12 170 LEU A O 1
ATOM 1318 N N . VAL A 1 171 ? 13.451 -1.089 -16.291 1.00 92.69 171 VAL A N 1
ATOM 1319 C CA . VAL A 1 171 ? 14.129 -2.012 -17.203 1.00 92.69 171 VAL A CA 1
ATOM 1320 C C . VAL A 1 171 ? 14.940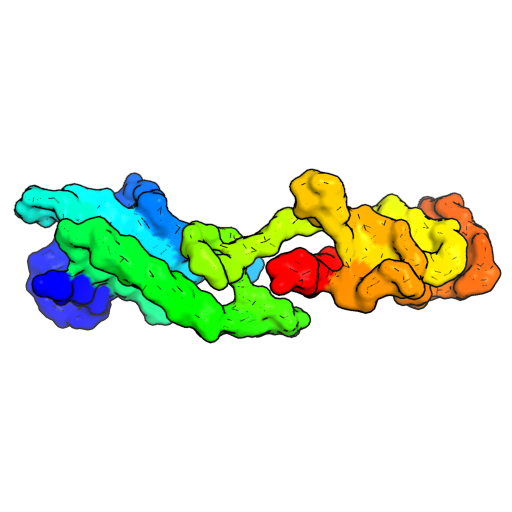 -1.237 -18.238 1.00 92.69 171 VAL A C 1
ATOM 1322 O O . VAL A 1 171 ? 14.539 -0.172 -18.705 1.00 92.69 171 VAL A O 1
ATOM 1325 N N . THR A 1 172 ? 16.110 -1.766 -18.589 1.00 91.94 172 THR A N 1
ATOM 1326 C CA . THR A 1 172 ? 16.975 -1.203 -19.630 1.00 91.94 172 THR A CA 1
ATOM 1327 C C . THR A 1 172 ? 16.764 -1.944 -20.944 1.00 91.94 172 THR A C 1
ATOM 1329 O O . THR A 1 172 ? 16.486 -3.145 -20.940 1.00 91.94 172 THR A O 1
ATOM 1332 N N . ARG A 1 173 ? 16.978 -1.272 -22.082 1.00 89.44 173 ARG A N 1
ATOM 1333 C CA . ARG A 1 173 ? 16.931 -1.933 -23.398 1.00 89.44 173 ARG A CA 1
ATOM 1334 C C . ARG A 1 173 ? 17.881 -3.127 -23.482 1.00 89.44 173 ARG A C 1
ATOM 1336 O O . ARG A 1 173 ? 17.501 -4.165 -24.008 1.00 89.44 173 ARG A O 1
ATOM 1343 N N . ALA A 1 174 ? 19.080 -3.010 -22.912 1.00 87.25 174 ALA A N 1
ATOM 1344 C CA . ALA A 1 174 ? 20.049 -4.104 -22.864 1.00 87.25 174 ALA A CA 1
ATOM 1345 C C . ALA A 1 174 ? 19.503 -5.345 -22.137 1.00 87.25 174 ALA A C 1
ATOM 1347 O O . ALA A 1 174 ? 19.688 -6.463 -22.614 1.00 87.25 174 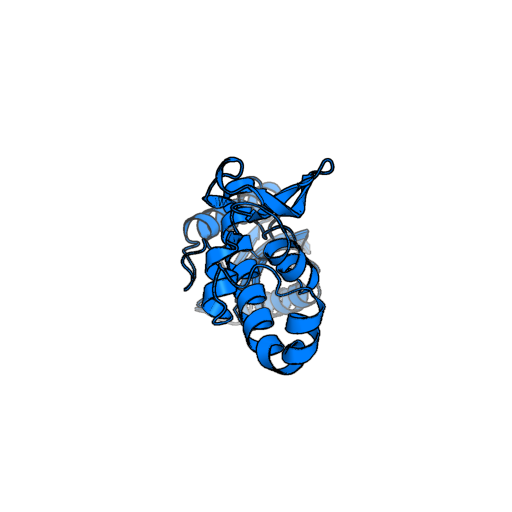ALA A O 1
ATOM 1348 N N . ARG A 1 175 ? 18.790 -5.161 -21.016 1.00 87.50 175 ARG A N 1
ATOM 1349 C CA . ARG A 1 175 ? 18.134 -6.266 -20.302 1.00 87.50 175 ARG A CA 1
ATOM 1350 C C . ARG A 1 175 ? 17.005 -6.868 -21.133 1.00 87.50 175 ARG A C 1
ATOM 1352 O O . ARG A 1 175 ? 16.945 -8.083 -21.259 1.00 87.50 175 ARG A O 1
ATOM 1359 N N . THR A 1 176 ? 16.156 -6.038 -21.737 1.00 86.19 176 THR A N 1
ATOM 1360 C CA . THR A 1 176 ? 15.065 -6.508 -22.606 1.00 86.19 176 THR A CA 1
ATOM 1361 C C . THR A 1 176 ? 15.596 -7.331 -23.781 1.00 86.19 176 THR A C 1
ATOM 1363 O O . THR A 1 176 ? 15.106 -8.427 -24.022 1.00 86.19 176 THR A O 1
ATOM 1366 N N . LEU A 1 177 ? 16.630 -6.854 -24.481 1.00 84.44 177 LEU A N 1
ATOM 1367 C CA . LEU A 1 177 ? 17.262 -7.591 -25.581 1.00 84.44 177 LEU A CA 1
ATOM 1368 C C . LEU A 1 177 ? 17.856 -8.924 -25.114 1.00 84.44 177 LEU A C 1
ATOM 1370 O O . LEU A 1 177 ? 17.656 -9.943 -25.770 1.00 84.44 177 LEU A O 1
ATOM 1374 N N . HIS A 1 178 ? 18.542 -8.925 -23.968 1.00 83.50 178 HIS A N 1
ATOM 1375 C CA . HIS A 1 178 ? 19.137 -10.134 -23.405 1.00 83.50 178 HIS A CA 1
ATOM 1376 C C . HIS A 1 178 ? 18.091 -11.215 -23.100 1.00 83.50 178 HIS A C 1
ATOM 1378 O O . HIS A 1 178 ? 18.257 -12.354 -23.528 1.00 83.50 178 HIS A O 1
ATOM 1384 N N . GLU A 1 179 ? 17.007 -10.853 -22.411 1.00 81.94 179 GLU A N 1
ATOM 1385 C CA . GLU A 1 179 ? 15.925 -11.779 -22.036 1.00 81.94 179 GLU A CA 1
ATOM 1386 C C . GLU A 1 179 ? 15.181 -12.323 -23.263 1.00 81.94 179 GLU A C 1
ATOM 1388 O O . GLU A 1 179 ? 14.773 -13.481 -23.297 1.00 81.94 179 GLU A O 1
ATOM 1393 N N . LEU A 1 180 ? 15.074 -11.519 -24.321 1.00 78.50 180 LEU A N 1
ATOM 1394 C CA . LEU A 1 180 ? 14.499 -11.941 -25.598 1.00 78.50 180 LEU A CA 1
ATOM 1395 C C . LEU A 1 180 ? 15.485 -12.724 -26.487 1.00 78.50 180 LEU A C 1
ATOM 1397 O O . LEU A 1 180 ? 15.106 -13.175 -27.569 1.00 78.50 180 LEU A O 1
ATOM 1401 N N . CYS A 1 181 ? 16.735 -12.908 -26.043 1.00 76.69 181 CYS A N 1
ATOM 1402 C CA . CYS A 1 181 ? 17.824 -13.521 -26.810 1.00 76.69 181 CYS A CA 1
ATOM 1403 C C . CYS A 1 181 ? 18.074 -12.829 -28.165 1.00 76.69 181 CYS A C 1
ATOM 1405 O O . CYS A 1 181 ? 18.268 -13.495 -29.183 1.00 76.69 181 CYS A O 1
ATOM 1407 N N . LEU A 1 182 ? 18.053 -11.495 -28.170 1.00 74.75 182 LEU A N 1
ATOM 1408 C CA . LEU A 1 182 ? 18.232 -10.650 -29.351 1.00 74.75 182 LEU A CA 1
ATOM 1409 C C . LEU A 1 182 ? 19.603 -9.964 -29.324 1.00 74.75 182 LEU A C 1
ATOM 1411 O O . LEU A 1 182 ? 20.037 -9.470 -28.281 1.00 74.75 182 LEU A O 1
ATOM 1415 N N . ASP A 1 183 ? 20.269 -9.898 -30.477 1.00 69.06 183 ASP A N 1
ATOM 1416 C CA . ASP A 1 183 ? 21.548 -9.198 -30.620 1.00 69.06 183 ASP A CA 1
ATOM 1417 C C . ASP A 1 183 ? 21.336 -7.684 -30.809 1.00 69.06 183 ASP A C 1
ATOM 1419 O O . ASP A 1 183 ? 20.443 -7.242 -31.531 1.00 69.06 183 ASP A O 1
ATOM 1423 N N . ASP A 1 184 ? 22.203 -6.868 -30.202 1.00 63.28 184 ASP A N 1
ATOM 1424 C CA . ASP A 1 184 ? 22.119 -5.395 -30.243 1.00 63.28 184 ASP A CA 1
ATOM 1425 C C . ASP A 1 184 ? 22.298 -4.824 -31.671 1.00 63.28 184 ASP A C 1
ATOM 1427 O O . ASP A 1 184 ? 21.695 -3.813 -32.040 1.00 63.28 184 ASP A O 1
ATOM 1431 N N . ASP A 1 185 ? 23.071 -5.534 -32.505 1.00 55.56 185 ASP A N 1
ATOM 1432 C CA . ASP A 1 185 ? 23.353 -5.208 -33.911 1.00 55.56 185 ASP A CA 1
ATOM 1433 C C . ASP A 1 185 ? 22.279 -5.722 -34.897 1.00 55.56 185 ASP A C 1
ATOM 1435 O O . ASP A 1 185 ? 22.342 -5.425 -36.098 1.00 55.56 185 ASP A O 1
ATOM 1439 N N . GLU A 1 186 ? 21.235 -6.420 -34.432 1.00 52.41 186 GLU A N 1
ATOM 1440 C CA . GLU A 1 186 ? 20.000 -6.605 -35.205 1.00 52.41 186 GLU A CA 1
ATOM 1441 C C . GLU A 1 186 ? 19.175 -5.307 -35.151 1.00 52.41 186 GLU A C 1
ATOM 1443 O O . GLU A 1 186 ? 18.043 -5.250 -34.679 1.00 52.41 186 GLU A O 1
ATOM 1448 N N . VAL A 1 187 ? 19.765 -4.231 -35.694 1.00 44.88 187 VAL A N 1
ATOM 1449 C CA . VAL A 1 187 ? 19.341 -2.810 -35.680 1.00 44.88 187 VAL A CA 1
ATOM 1450 C C . VAL A 1 187 ? 17.907 -2.569 -36.183 1.00 44.88 187 VAL A C 1
ATOM 1452 O O . VAL A 1 187 ? 17.391 -1.454 -36.152 1.00 44.88 187 VAL A O 1
ATOM 1455 N N . ARG A 1 188 ? 17.225 -3.602 -36.667 1.00 45.97 188 ARG A N 1
ATOM 1456 C CA . ARG A 1 188 ? 15.836 -3.553 -37.100 1.00 45.97 188 ARG A CA 1
ATOM 1457 C C . ARG A 1 188 ? 15.139 -4.871 -36.819 1.00 45.97 188 ARG A C 1
ATOM 1459 O O . ARG A 1 188 ? 14.555 -5.472 -37.723 1.00 45.97 188 ARG A O 1
ATOM 1466 N N . ILE A 1 189 ? 15.016 -5.219 -35.548 1.00 48.19 189 ILE A N 1
ATOM 1467 C CA . ILE A 1 189 ? 13.754 -5.802 -35.091 1.00 48.19 189 ILE A CA 1
ATOM 1468 C C . ILE A 1 189 ? 12.725 -4.680 -35.192 1.00 48.19 189 ILE A C 1
ATOM 1470 O O . ILE A 1 189 ? 12.282 -4.105 -34.215 1.00 48.19 189 ILE A O 1
ATOM 1474 N N . THR A 1 190 ? 12.384 -4.302 -36.429 1.00 49.88 190 THR A N 1
ATOM 1475 C CA . THR A 1 190 ? 11.172 -3.530 -36.666 1.00 49.88 190 THR A CA 1
ATOM 1476 C C . THR A 1 190 ? 10.062 -4.265 -35.939 1.00 49.88 190 THR A C 1
ATOM 1478 O O . THR A 1 190 ? 10.056 -5.500 -35.975 1.00 49.88 190 THR A O 1
ATOM 1481 N N . SER A 1 191 ? 9.113 -3.538 -35.366 1.00 50.84 191 SER A N 1
ATOM 1482 C CA . SER A 1 191 ? 7.850 -4.069 -34.843 1.00 50.84 191 SER A CA 1
ATOM 1483 C C . SER A 1 191 ? 7.277 -5.244 -35.653 1.00 50.84 191 SER A C 1
ATOM 1485 O O . SER A 1 191 ? 6.666 -6.136 -35.096 1.00 50.84 191 SER A O 1
ATOM 1487 N N . SER A 1 192 ? 7.547 -5.342 -36.961 1.00 47.75 192 SER A N 1
ATOM 1488 C CA . SER A 1 192 ? 7.185 -6.481 -37.813 1.00 47.75 192 SER A CA 1
ATOM 1489 C C . SER A 1 192 ? 7.917 -7.827 -37.590 1.00 47.75 192 SER A C 1
ATOM 1491 O O . SER A 1 192 ? 7.366 -8.851 -37.989 1.00 47.75 192 SER A O 1
ATOM 1493 N N . TYR A 1 193 ? 9.113 -7.882 -36.989 1.00 52.78 193 TYR A N 1
ATOM 1494 C CA . TYR A 1 193 ? 9.806 -9.133 -36.622 1.00 52.78 193 TYR A CA 1
ATOM 1495 C C . TYR A 1 193 ? 9.384 -9.586 -35.219 1.00 52.78 193 TYR A C 1
ATOM 1497 O O . TYR A 1 193 ? 8.948 -10.727 -35.066 1.00 52.78 193 TYR A O 1
ATOM 1505 N N . ALA A 1 194 ? 9.352 -8.655 -34.257 1.00 49.66 194 ALA A N 1
ATOM 1506 C CA . ALA A 1 194 ? 8.768 -8.873 -32.934 1.00 49.66 194 ALA A CA 1
ATOM 1507 C C . ALA A 1 194 ? 7.286 -9.267 -33.028 1.00 49.66 194 ALA A C 1
ATOM 1509 O O . ALA A 1 194 ? 6.917 -10.273 -32.453 1.00 49.66 194 ALA A O 1
ATOM 1510 N N . ALA A 1 195 ? 6.461 -8.608 -33.854 1.00 49.56 195 ALA A N 1
ATOM 1511 C CA . ALA A 1 195 ? 5.051 -8.972 -34.060 1.00 49.56 195 ALA A CA 1
ATOM 1512 C C . ALA A 1 195 ? 4.842 -10.308 -34.798 1.00 49.56 195 ALA A C 1
ATOM 1514 O O . ALA A 1 195 ? 3.789 -10.924 -34.662 1.00 49.56 195 ALA A O 1
ATOM 1515 N N . ARG A 1 196 ? 5.814 -10.779 -35.598 1.00 52.34 196 ARG A N 1
ATOM 1516 C CA . ARG A 1 196 ? 5.740 -12.092 -36.281 1.00 52.34 196 ARG A CA 1
ATOM 1517 C C . ARG A 1 196 ? 6.191 -13.251 -35.396 1.00 52.34 196 ARG A C 1
ATOM 1519 O O . ARG A 1 196 ? 5.748 -14.371 -35.625 1.00 52.34 196 ARG A O 1
ATOM 1526 N N . GLN A 1 197 ? 7.054 -12.985 -34.419 1.00 55.38 197 GLN A N 1
ATOM 1527 C CA . GLN A 1 197 ? 7.433 -13.917 -33.356 1.00 55.38 197 GLN A CA 1
ATOM 1528 C C . GLN A 1 197 ? 6.772 -13.566 -32.011 1.00 55.38 197 GLN A C 1
ATOM 1530 O O . GLN A 1 197 ? 7.138 -14.139 -30.993 1.00 55.38 197 GLN A O 1
ATOM 1535 N N . ALA A 1 198 ? 5.776 -12.674 -31.996 1.00 53.88 198 ALA A N 1
ATOM 1536 C CA . ALA A 1 198 ? 5.165 -12.163 -30.768 1.00 53.88 198 ALA A CA 1
ATOM 1537 C C . ALA A 1 198 ? 4.515 -13.281 -29.964 1.00 53.88 198 ALA A C 1
ATOM 1539 O O . ALA A 1 198 ? 4.631 -13.283 -28.750 1.00 53.88 198 ALA A O 1
ATOM 1540 N N . ASP A 1 199 ? 3.931 -14.280 -30.628 1.00 56.34 199 ASP A N 1
ATOM 1541 C CA . ASP A 1 199 ? 3.404 -15.468 -29.952 1.00 56.34 199 ASP A CA 1
ATOM 1542 C C . ASP A 1 199 ? 4.506 -16.288 -29.253 1.00 56.34 199 ASP A C 1
ATOM 1544 O O . ASP A 1 199 ? 4.231 -16.961 -28.263 1.00 56.34 199 ASP A O 1
ATOM 1548 N N . HIS A 1 200 ? 5.748 -16.245 -29.753 1.00 60.28 200 HIS A N 1
ATOM 1549 C CA . HIS A 1 200 ? 6.892 -16.933 -29.150 1.00 60.28 200 HIS A CA 1
ATOM 1550 C C . HIS A 1 200 ? 7.487 -16.153 -27.976 1.00 60.28 200 HIS A C 1
ATOM 1552 O O . HIS A 1 200 ? 7.878 -16.786 -27.009 1.00 60.28 200 HIS A O 1
ATOM 1558 N N . TYR A 1 201 ? 7.505 -14.819 -28.053 1.00 70.00 201 TYR A N 1
ATOM 1559 C CA . TYR A 1 201 ? 8.088 -13.936 -27.033 1.00 70.00 201 TYR A CA 1
ATOM 1560 C C . TYR A 1 201 ? 7.072 -13.330 -26.060 1.00 70.00 201 TYR A C 1
ATOM 1562 O O . TYR A 1 201 ? 7.434 -12.557 -25.173 1.00 70.00 201 TYR A O 1
ATOM 1570 N N . ALA A 1 202 ? 5.783 -13.630 -26.231 1.00 69.12 202 ALA A N 1
ATOM 1571 C CA . ALA A 1 202 ? 4.722 -13.074 -25.401 1.00 69.12 202 ALA A CA 1
ATOM 1572 C C . ALA A 1 202 ? 4.919 -13.428 -23.925 1.00 69.12 202 ALA A C 1
ATOM 1574 O O . ALA A 1 202 ? 4.647 -12.599 -23.063 1.00 69.12 202 ALA A O 1
ATOM 1575 N N . VAL A 1 203 ? 5.401 -14.637 -23.627 1.00 75.56 203 VAL A N 1
ATOM 1576 C CA . VAL A 1 203 ? 5.613 -15.097 -22.248 1.00 75.56 203 VAL A CA 1
ATOM 1577 C C . VAL A 1 203 ? 6.778 -14.349 -21.599 1.00 75.56 203 VAL A C 1
ATOM 1579 O O . VAL A 1 203 ? 6.664 -13.906 -20.460 1.00 75.56 203 VAL A O 1
ATOM 1582 N N . GLU A 1 204 ? 7.869 -14.148 -22.328 1.00 78.56 204 GLU A N 1
ATOM 1583 C CA . GLU A 1 204 ? 9.066 -13.440 -21.877 1.00 78.56 204 GLU A CA 1
ATOM 1584 C C . GLU A 1 204 ? 8.788 -11.948 -21.682 1.00 78.56 204 GLU A C 1
ATOM 1586 O O . GLU A 1 204 ? 9.200 -11.364 -20.682 1.00 78.56 204 GLU A O 1
ATOM 1591 N N . LEU A 1 205 ? 8.022 -11.331 -22.585 1.00 76.69 205 LEU A N 1
ATOM 1592 C CA . LEU A 1 205 ? 7.571 -9.945 -22.439 1.00 76.69 205 LEU A CA 1
ATOM 1593 C C . LEU A 1 205 ? 6.605 -9.775 -21.259 1.00 76.69 205 LEU A C 1
ATOM 1595 O O . LEU A 1 205 ? 6.701 -8.779 -20.547 1.00 76.69 205 LEU A O 1
ATOM 1599 N N . LEU A 1 206 ? 5.718 -10.746 -21.006 1.00 78.69 206 LEU A N 1
ATOM 1600 C CA . LEU A 1 206 ? 4.883 -10.756 -19.798 1.00 78.69 206 LEU A CA 1
ATOM 1601 C C . LEU A 1 206 ? 5.734 -10.879 -18.533 1.00 78.69 206 LEU A C 1
ATOM 1603 O O . LEU A 1 206 ? 5.478 -10.185 -17.554 1.00 78.69 206 LEU A O 1
ATOM 1607 N N . HIS A 1 207 ? 6.766 -11.723 -18.555 1.00 83.31 207 HIS A N 1
ATOM 1608 C CA . HIS A 1 207 ? 7.680 -11.856 -17.427 1.00 83.31 207 HIS A CA 1
ATOM 1609 C C . HIS A 1 207 ? 8.474 -10.568 -17.180 1.00 83.31 207 HIS A C 1
ATOM 1611 O O . HIS A 1 207 ? 8.617 -10.137 -16.040 1.00 83.31 207 HIS A O 1
ATOM 1617 N N . LEU A 1 208 ? 8.944 -9.913 -18.240 1.00 84.00 208 LEU A N 1
ATOM 1618 C CA . LEU A 1 208 ? 9.611 -8.614 -18.162 1.00 84.00 208 LEU A CA 1
ATOM 1619 C C . LEU A 1 208 ? 8.686 -7.514 -17.635 1.00 84.00 208 LEU A C 1
ATOM 1621 O O . LEU A 1 208 ? 9.133 -6.680 -16.851 1.00 84.00 208 LEU A O 1
ATOM 1625 N N . ALA A 1 209 ? 7.417 -7.511 -18.045 1.00 84.00 209 ALA A N 1
ATOM 1626 C CA . ALA A 1 209 ? 6.411 -6.591 -17.526 1.00 84.00 209 ALA A CA 1
ATOM 1627 C C . ALA A 1 209 ? 6.184 -6.792 -16.018 1.00 84.00 209 ALA A C 1
ATOM 1629 O O . ALA A 1 209 ? 6.232 -5.817 -15.275 1.00 84.00 209 ALA A O 1
ATOM 1630 N N . ASP A 1 210 ? 6.040 -8.040 -15.560 1.00 84.12 210 ASP A N 1
ATOM 1631 C CA . ASP A 1 210 ? 5.923 -8.385 -14.133 1.00 84.12 210 ASP A CA 1
ATOM 1632 C C . ASP A 1 210 ? 7.171 -7.953 -13.341 1.00 84.12 210 ASP A C 1
ATOM 1634 O O . ASP A 1 210 ? 7.080 -7.285 -12.313 1.00 84.12 210 ASP A O 1
ATOM 1638 N N . GLN A 1 211 ? 8.369 -8.228 -13.865 1.00 85.12 211 GLN A N 1
ATOM 1639 C CA . GLN A 1 211 ? 9.619 -7.770 -13.253 1.00 85.12 211 GLN A CA 1
ATOM 1640 C C . GLN A 1 211 ? 9.724 -6.237 -13.193 1.00 85.12 211 GLN A C 1
ATOM 1642 O O . GLN A 1 211 ? 10.243 -5.695 -12.216 1.00 85.12 211 GLN A O 1
ATOM 1647 N N . ALA A 1 212 ? 9.257 -5.533 -14.227 1.00 84.94 212 ALA A N 1
ATOM 1648 C CA . ALA A 1 212 ? 9.244 -4.074 -14.265 1.00 84.94 212 ALA A CA 1
ATOM 1649 C C . ALA A 1 212 ? 8.210 -3.490 -13.291 1.00 84.94 212 ALA A C 1
ATOM 1651 O O . ALA A 1 212 ? 8.485 -2.467 -12.667 1.00 84.94 212 ALA A O 1
ATOM 1652 N N . GLU A 1 213 ? 7.063 -4.146 -13.108 1.00 84.19 213 GLU A N 1
ATOM 1653 C CA . GLU A 1 213 ? 6.070 -3.782 -12.094 1.00 84.19 213 GLU A CA 1
ATOM 1654 C C . GLU A 1 213 ? 6.643 -3.936 -10.678 1.00 84.19 213 GLU A C 1
ATOM 1656 O O . GLU A 1 213 ? 6.529 -3.018 -9.860 1.00 84.19 213 GLU A O 1
ATOM 1661 N N . LYS A 1 214 ? 7.357 -5.036 -10.411 1.00 82.62 214 LYS A N 1
ATOM 1662 C CA . LYS A 1 214 ? 8.080 -5.250 -9.145 1.00 82.62 214 LYS A CA 1
ATOM 1663 C C . LYS A 1 214 ? 9.141 -4.181 -8.903 1.00 82.62 214 LYS A C 1
ATOM 1665 O O . LYS A 1 214 ? 9.165 -3.562 -7.840 1.00 82.62 214 LYS A O 1
ATOM 1670 N N . ALA A 1 215 ? 9.966 -3.882 -9.908 1.00 85.88 215 ALA A N 1
ATOM 1671 C CA . ALA A 1 215 ? 10.914 -2.766 -9.841 1.00 85.88 215 ALA A CA 1
ATOM 1672 C C . ALA A 1 215 ? 10.198 -1.419 -9.613 1.00 85.88 215 ALA A C 1
ATOM 1674 O O . ALA A 1 215 ? 10.707 -0.548 -8.905 1.00 85.88 215 ALA A O 1
ATOM 1675 N N . GLY A 1 216 ? 8.984 -1.275 -10.153 1.00 86.06 216 GLY A N 1
ATOM 1676 C CA . GLY A 1 216 ? 8.117 -0.113 -9.993 1.00 86.06 216 GLY A CA 1
ATOM 1677 C C . GLY A 1 216 ? 7.723 0.146 -8.547 1.00 86.06 216 GLY A C 1
ATOM 1678 O O . GLY A 1 216 ? 7.667 1.305 -8.141 1.00 86.06 216 GLY A O 1
ATOM 1679 N N . ARG A 1 217 ? 7.539 -0.905 -7.741 1.00 84.69 217 ARG A N 1
ATOM 1680 C CA . ARG A 1 217 ? 7.280 -0.768 -6.298 1.00 84.69 217 ARG A CA 1
ATOM 1681 C C . ARG A 1 217 ? 8.451 -0.089 -5.595 1.00 84.69 217 ARG A C 1
ATOM 1683 O O . ARG A 1 217 ? 8.245 0.915 -4.917 1.00 84.69 217 ARG A O 1
ATOM 1690 N N . GLY A 1 218 ? 9.676 -0.560 -5.838 1.00 83.56 218 GLY A N 1
ATOM 1691 C CA . GLY A 1 218 ? 10.898 0.054 -5.302 1.00 83.56 218 GLY A CA 1
ATOM 1692 C C . GLY A 1 218 ? 11.103 1.498 -5.779 1.00 83.56 218 GLY A C 1
ATOM 1693 O O . GLY A 1 218 ? 11.409 2.387 -4.982 1.00 83.56 218 GLY A O 1
ATOM 1694 N N . ALA A 1 219 ? 10.864 1.762 -7.066 1.00 87.81 219 ALA A N 1
ATOM 1695 C CA . ALA A 1 219 ? 10.946 3.109 -7.630 1.00 87.81 219 ALA A CA 1
ATOM 1696 C C . ALA A 1 219 ? 9.911 4.065 -7.013 1.00 87.81 219 ALA A C 1
ATOM 1698 O O . ALA A 1 219 ? 10.226 5.219 -6.713 1.00 87.81 219 ALA A O 1
ATOM 1699 N N . ALA A 1 220 ? 8.687 3.591 -6.772 1.00 87.75 220 ALA A N 1
ATOM 1700 C CA . ALA A 1 220 ? 7.647 4.373 -6.117 1.00 87.75 220 ALA A CA 1
ATOM 1701 C C . ALA A 1 220 ? 8.020 4.713 -4.670 1.00 87.75 220 ALA A C 1
ATOM 1703 O O . ALA A 1 220 ? 7.773 5.836 -4.233 1.00 87.75 220 ALA A O 1
ATOM 1704 N N . GLU A 1 221 ? 8.675 3.801 -3.944 1.00 82.62 221 GLU A N 1
ATOM 1705 C CA . GLU A 1 221 ? 9.199 4.101 -2.608 1.00 82.62 221 GLU A CA 1
ATOM 1706 C C . GLU A 1 221 ? 10.209 5.244 -2.637 1.00 82.62 221 GLU A C 1
ATOM 1708 O O . GLU A 1 221 ? 10.110 6.175 -1.839 1.00 82.62 221 GLU A O 1
ATOM 1713 N N . TYR A 1 222 ? 11.151 5.191 -3.581 1.00 85.00 222 TYR A N 1
ATOM 1714 C CA . TYR A 1 222 ? 12.156 6.233 -3.766 1.00 85.00 222 TYR A CA 1
ATOM 1715 C C . TYR A 1 222 ? 11.522 7.590 -4.091 1.00 85.00 222 TYR A C 1
ATOM 1717 O O . TYR A 1 222 ? 11.959 8.615 -3.581 1.00 85.00 222 TYR A O 1
ATOM 1725 N N . LEU A 1 223 ? 10.471 7.603 -4.911 1.00 86.25 223 LEU A N 1
ATOM 1726 C CA . LEU A 1 223 ? 9.755 8.821 -5.292 1.00 86.25 223 LEU A CA 1
ATOM 1727 C C . LEU A 1 223 ? 8.850 9.382 -4.183 1.00 86.25 223 LEU A C 1
ATOM 1729 O O . LEU A 1 223 ? 8.364 10.505 -4.323 1.00 86.25 223 LEU A O 1
ATOM 1733 N N . LEU A 1 224 ? 8.549 8.611 -3.135 1.00 81.19 224 LEU A N 1
ATOM 1734 C CA . LEU A 1 224 ? 7.709 9.025 -2.001 1.00 81.19 224 LEU A CA 1
ATOM 1735 C C . LEU A 1 224 ? 8.522 9.443 -0.762 1.00 81.19 224 LEU A C 1
ATOM 1737 O O . LEU A 1 224 ? 7.932 10.022 0.151 1.00 81.19 224 LEU A O 1
ATOM 1741 N N . ALA A 1 225 ? 9.822 9.131 -0.718 1.00 75.56 225 ALA A N 1
ATOM 1742 C CA . ALA A 1 225 ? 10.745 9.443 0.379 1.00 75.56 225 ALA A CA 1
ATOM 1743 C C . ALA A 1 225 ? 11.314 10.870 0.295 1.00 75.56 225 ALA A C 1
ATOM 1745 O O . ALA A 1 225 ? 11.527 11.460 1.379 1.00 75.56 225 ALA A O 1
#

Sequence (225 aa):
MRNVISTISSTDVSEAYAEQVEKLLGSLLPERETTQDNEWGQTDFYVRLYSYEAPGAGGVVWAVDYCDPDSRELEETGSEVEAVARYEELVRDAADCLGYDEEGVRERFTTTDVAGVRGPLPQLPAVGFQQLEELLDAPGSPVLYLARDEDGEMVVRVGQESEVPAPQVLVTRARTLHELCLDDDEVRITSSYAARQADHYAVELLHLADQAEKAGRGAAEYLLA

Secondary structure (DSSP, 8-state):
--EEE-SS---SHHHHHHHHHHHHHTTSPPSEEEEEE-TTS-EEEEEEEEEEEPTTT-SEEEEEEEE-SS-EEEEEES-HHHHHHHHHHHHHHHHHH--B-TTSPBP--SB---TTS--PPPPPPP--HHHHHHHHHSSSSEEEEEEE-TTS-EEEEEEEGGGS-GGGEEEEHHHHHHHTT--TT-TT--HHHHTTSHHHHHHHHHHHHHHHHHHHHHHHHHHH-

Organism: NCBI:txid33904